Protein AF-A0AAD7N4N0-F1 (afdb_monomer)

Solvent-accessible surface area (backbone atoms only — not comparable to full-atom values): 13389 Å² total; per-residue (Å²): 96,33,82,63,50,21,36,34,26,32,25,71,43,93,59,18,43,55,33,49,39,53,40,36,76,42,102,43,50,40,35,34,39,22,77,56,77,85,66,83,60,49,79,78,38,45,73,42,68,40,59,60,75,39,31,68,62,46,22,51,52,40,50,74,66,59,35,29,32,42,38,39,38,59,77,52,88,88,55,55,56,45,56,67,51,45,28,51,54,53,14,38,51,77,46,64,35,71,32,39,29,64,67,55,67,27,52,58,28,67,87,38,82,59,69,72,45,10,26,43,26,53,30,54,53,48,48,56,73,73,67,47,40,26,36,44,44,18,15,85,70,59,40,68,58,51,42,44,51,56,57,48,40,38,61,88,82,41,56,76,38,77,36,17,32,58,61,67,89,77,54,73,70,55,49,30,58,74,67,72,51,90,82,79,91,68,94,62,47,88,98,32,66,70,59,28,52,49,51,59,37,53,75,73,45,68,65,37,36,14,41,28,70,86,78,69,40,82,35,90,69,43,53,26,62,40,49,71,80,46,79,89,63,82,58,62,40,67,46,70,72,67,72,105

Organism: NCBI:txid1033252

Radius of gyration: 18.63 Å; Cα contacts (8 Å, |Δi|>4): 448; chains: 1; bounding box: 45×39×47 Å

InterPro domains:
  IPR008030 NmrA-like domain [PF05368] (8-137)
  IPR036291 NAD(P)-binding domain superfamily [SSF51735] (9-184)
  IPR051609 NmrA-type/Isoflavone reductase-like domain-containing protein [PTHR47706] (1-128)

Sequence (244 aa):
MSAYKSFAVVGGGRVGLPVAAGLATKNVSVIILSRSSNQIPPSGVQLVQVDTSDTAAVTAVLKEHKVDVAISTVDVGGGEWDVVQKPVVDAAKAAALKLYIPGEFGIPTDEHTAGVLGGKNKFAQYVKSIGVPYLRIHASAVDVLLVHVLTALPPSELENRTLRIEGERATLNEIARKLKTTLNHVESVEGQEFLTYMLKIFEYGGRSTGWDEVNKKEGSEGAASGNALWPGHHWKTIEEALNL

Nearest PDB structures (foldseek):
  1qyd-assembly2_D  TM=7.228E-01  e=2.288E-10  Thuja plicata
  3e48-assembly1_A  TM=7.184E-01  e=2.191E-07  Staphylococcus aureus subsp. aureus Mu50
  3dhn-assembly1_A  TM=7.248E-01  e=3.448E-07  Bacteroides thetaiotaomicron
  8rgt-assembly1_P  TM=7.711E-01  e=5.788E-07  Mus musculus
  7r4f-assembly1_P  TM=7.431E-01  e=1.106E-06  Bos taurus

Foldseek 3Di:
DAPFAAEEEEDCPPQRQLQQQLLQVDNHAYEYEDCDPPDDHHPRYHYDHDDLLALVRLLVVCQVRVGQEYAYQDDCPPHQLLRSCVSVLSSCVSNVHNEYEGNAAFAQLPPPCDDNSNSVNNNVVVSVVSPHFYAYEHEPDRHPLVSCCNRPPYSVVGTPYYFAADQDDDAPVVVCVLVVHDDDDDCADPPCVVVNVVNVCRVLPVRANQADPVVSHRHPCHHRVNVVVPPPDNRDDPCNVVVD

Mean predicted aligned error: 4.61 Å

Secondary structure (DSSP, 8-state):
-----EEEEE--STTHHHHHHHHHTSSSEEEEEES-TT--PPTT-EEEE--TT-HHHHHHHHHHTT-SEEEE----TTS-HHHHTHHHHHHHHHTT-SEEE-S--SS--TT--SHHHHHHHHHHHHHHHTT--BEEEEESS-HHHHHHHHHHS-GGGTTTEEEEE-S----HHHHHHHTTPPP---S--TT-HHHHHHHHHHHTTTT-TTEETTTTEE-SS-TTGGGGGSTT--PPPHHHHHT-

pLDDT: mean 91.15, std 6.96, range [60.69, 98.88]

Structure (mmCIF, N/CA/C/O backbone):
data_AF-A0AAD7N4N0-F1
#
_entry.id   AF-A0AAD7N4N0-F1
#
loop_
_atom_site.group_PDB
_atom_site.id
_atom_site.type_symbol
_atom_site.label_atom_id
_atom_site.label_alt_id
_atom_site.label_comp_id
_atom_site.label_asym_id
_atom_site.label_entity_id
_atom_site.label_seq_id
_atom_site.pdbx_PDB_ins_code
_atom_site.Cartn_x
_atom_site.Cartn_y
_atom_site.Cartn_z
_atom_site.occupancy
_atom_site.B_iso_or_equiv
_atom_site.auth_seq_id
_atom_site.auth_comp_id
_atom_site.auth_asym_id
_atom_site.auth_atom_id
_atom_site.pdbx_PDB_model_num
ATOM 1 N N . MET A 1 1 ? -3.064 -14.085 15.394 1.00 66.88 1 MET A N 1
ATOM 2 C CA . MET A 1 1 ? -4.381 -13.869 14.753 1.00 66.88 1 MET A CA 1
ATOM 3 C C . MET A 1 1 ? -4.661 -12.380 14.720 1.00 66.88 1 MET A C 1
ATOM 5 O O . MET A 1 1 ? -4.355 -11.712 15.703 1.00 66.88 1 MET A O 1
ATOM 9 N N . SER A 1 2 ? -5.222 -11.872 13.621 1.00 82.31 2 SER A N 1
ATOM 10 C CA . SER A 1 2 ? -5.474 -10.435 13.473 1.00 82.31 2 SER A CA 1
ATOM 11 C C . SER A 1 2 ? -6.528 -9.906 14.444 1.00 82.31 2 SER A C 1
ATOM 13 O O . SER A 1 2 ? -7.569 -10.531 14.685 1.00 82.31 2 SER A O 1
ATOM 15 N N . ALA A 1 3 ? -6.246 -8.715 14.975 1.00 88.31 3 ALA A N 1
ATOM 16 C CA . ALA A 1 3 ? -7.150 -7.949 15.824 1.00 88.31 3 ALA A CA 1
ATOM 17 C C . ALA A 1 3 ? -8.038 -6.972 15.030 1.00 88.31 3 ALA A C 1
ATOM 19 O O . ALA A 1 3 ? -8.952 -6.388 15.613 1.00 88.31 3 ALA A O 1
ATOM 20 N N . TYR A 1 4 ? -7.792 -6.791 13.729 1.00 97.12 4 TYR A N 1
ATOM 21 C CA . TYR A 1 4 ? -8.541 -5.862 12.884 1.00 97.12 4 TYR A CA 1
ATOM 22 C C . TYR A 1 4 ? -9.844 -6.495 12.387 1.00 97.12 4 TYR A C 1
ATOM 24 O O . TYR A 1 4 ? -9.861 -7.654 11.959 1.00 97.12 4 TYR A O 1
ATOM 32 N N . LYS A 1 5 ? -10.946 -5.746 12.463 1.00 97.19 5 LYS A N 1
ATOM 33 C CA . LYS A 1 5 ? -12.301 -6.213 12.122 1.00 97.19 5 LYS A CA 1
ATOM 34 C C . LYS A 1 5 ? -13.021 -5.335 11.104 1.00 97.19 5 LYS A C 1
ATOM 36 O O . LYS A 1 5 ? -14.039 -5.771 10.571 1.00 97.19 5 LYS A O 1
ATOM 41 N N . SER A 1 6 ? -12.514 -4.141 10.823 1.00 98.44 6 SER A N 1
ATOM 42 C CA . SER A 1 6 ? -13.154 -3.163 9.940 1.00 98.44 6 SER A CA 1
ATOM 43 C C . SER A 1 6 ? -12.123 -2.398 9.112 1.00 98.44 6 SER A C 1
ATOM 45 O O . SER A 1 6 ? -11.131 -1.885 9.633 1.00 98.44 6 SER A O 1
ATOM 47 N N . PHE A 1 7 ? -12.369 -2.310 7.808 1.00 98.69 7 PHE A N 1
ATOM 48 C CA . PHE A 1 7 ? -11.440 -1.746 6.836 1.00 98.69 7 PHE A CA 1
ATOM 49 C C . PHE A 1 7 ? -12.118 -0.671 5.991 1.00 98.69 7 PHE A C 1
ATOM 51 O O . PHE A 1 7 ? -13.221 -0.877 5.486 1.00 98.69 7 PHE A O 1
ATOM 58 N N . ALA A 1 8 ? -11.423 0.445 5.782 1.00 98.62 8 ALA A N 1
ATOM 59 C CA . ALA A 1 8 ? -11.754 1.420 4.753 1.00 98.62 8 ALA A CA 1
ATOM 60 C C . ALA A 1 8 ? -10.702 1.377 3.645 1.00 98.62 8 ALA A C 1
ATOM 62 O O . ALA A 1 8 ? -9.529 1.658 3.883 1.00 98.62 8 ALA A O 1
ATOM 63 N N . VAL A 1 9 ? -11.118 1.054 2.424 1.00 97.94 9 VAL A N 1
ATOM 64 C CA . VAL A 1 9 ? -10.277 1.154 1.229 1.00 97.94 9 VAL A CA 1
ATOM 65 C C . VAL A 1 9 ? -10.557 2.495 0.561 1.00 97.94 9 VAL A C 1
ATOM 67 O O . VAL A 1 9 ? -11.662 2.748 0.088 1.00 97.94 9 VAL A O 1
ATOM 70 N N . VAL A 1 10 ? -9.574 3.388 0.548 1.00 96.62 10 VAL A N 1
ATOM 71 C CA . VAL A 1 10 ? -9.732 4.745 0.015 1.00 96.62 10 VAL A CA 1
ATOM 72 C C . VAL A 1 10 ? -9.336 4.747 -1.457 1.00 96.62 10 VAL A C 1
ATOM 74 O O . VAL A 1 10 ? -8.173 4.529 -1.800 1.00 96.62 10 VAL A O 1
ATOM 77 N N . GLY A 1 11 ? -10.326 4.964 -2.323 1.00 93.38 11 GLY A N 1
ATOM 78 C CA . GLY A 1 11 ? -10.245 4.788 -3.771 1.00 93.38 11 GLY A CA 1
ATOM 79 C C . GLY A 1 11 ? -10.551 3.352 -4.209 1.00 93.38 11 GLY A C 1
ATOM 80 O O . GLY A 1 11 ? -9.998 2.396 -3.687 1.00 93.38 11 GLY A O 1
ATOM 81 N N . GLY A 1 12 ? -11.414 3.176 -5.211 1.00 91.25 12 GLY A N 1
ATOM 82 C CA . GLY A 1 12 ? -11.682 1.870 -5.831 1.00 91.25 12 GLY A CA 1
ATOM 83 C C . GLY A 1 12 ? -10.970 1.705 -7.177 1.00 91.25 12 GLY A C 1
ATOM 84 O O . GLY A 1 12 ? -11.597 1.376 -8.177 1.00 91.25 12 GLY A O 1
ATOM 85 N N . GLY A 1 13 ? -9.683 2.035 -7.256 1.00 90.31 13 GLY A N 1
ATOM 86 C CA . GLY A 1 13 ? -8.915 1.901 -8.497 1.00 90.31 13 GLY A CA 1
ATOM 87 C C . GLY A 1 13 ? -8.512 0.454 -8.807 1.00 90.31 13 GLY A C 1
ATOM 88 O O . GLY A 1 13 ? -9.034 -0.505 -8.236 1.00 90.31 13 GLY A O 1
ATOM 89 N N . ARG A 1 14 ? -7.493 0.308 -9.666 1.00 88.75 14 ARG A N 1
ATOM 90 C CA . ARG A 1 14 ? -6.889 -0.990 -10.033 1.00 88.75 14 ARG A CA 1
ATOM 91 C C . ARG A 1 14 ? -6.357 -1.778 -8.831 1.00 88.75 14 ARG A C 1
ATOM 93 O O . ARG A 1 14 ? -6.268 -2.993 -8.910 1.00 88.75 14 ARG A O 1
ATOM 100 N N . VAL A 1 15 ? -6.003 -1.086 -7.747 1.00 90.44 15 VAL A N 1
ATOM 101 C CA . VAL A 1 15 ? -5.541 -1.694 -6.490 1.00 90.44 15 VAL A CA 1
ATOM 102 C C . VAL A 1 15 ? -6.687 -1.828 -5.487 1.00 90.44 15 VAL A C 1
ATOM 104 O O . VAL A 1 15 ? -6.886 -2.899 -4.921 1.00 90.44 15 VAL A O 1
ATOM 107 N N . GLY A 1 16 ? -7.468 -0.763 -5.286 1.00 93.88 16 GLY A N 1
ATOM 108 C CA . GLY A 1 16 ? -8.506 -0.726 -4.255 1.00 93.88 16 GLY A CA 1
ATOM 109 C C . GLY A 1 16 ? -9.608 -1.768 -4.425 1.00 93.88 16 GLY A C 1
ATOM 110 O O . GLY A 1 16 ? -9.970 -2.427 -3.453 1.00 93.88 16 GLY A O 1
ATOM 111 N N . LEU A 1 17 ? -10.117 -1.976 -5.646 1.00 94.38 17 LEU A N 1
ATOM 112 C CA . LEU A 1 17 ? -11.194 -2.949 -5.874 1.00 94.38 17 LEU A CA 1
ATOM 113 C C . LEU A 1 17 ? -10.767 -4.398 -5.560 1.00 94.38 17 LEU A C 1
ATOM 115 O O . LEU A 1 17 ? -11.474 -5.044 -4.784 1.00 94.38 17 LEU A O 1
ATOM 119 N N . PRO A 1 18 ? -9.629 -4.914 -6.075 1.00 94.31 18 PRO A N 1
ATOM 120 C CA . PRO A 1 18 ? -9.139 -6.240 -5.694 1.00 94.31 18 PRO A CA 1
ATOM 121 C C . PRO A 1 18 ? -8.883 -6.399 -4.192 1.00 94.31 18 PRO A C 1
ATOM 123 O O . PRO A 1 18 ? -9.260 -7.417 -3.613 1.00 94.31 18 PRO A O 1
ATOM 126 N N . VAL A 1 19 ? -8.304 -5.385 -3.537 1.00 95.31 19 VAL A N 1
ATOM 127 C CA . VAL A 1 19 ? -8.056 -5.414 -2.085 1.00 95.31 19 VAL A CA 1
ATOM 128 C C . VAL A 1 19 ? -9.370 -5.500 -1.308 1.00 95.31 19 VAL A C 1
ATOM 130 O O . VAL A 1 19 ? -9.511 -6.354 -0.432 1.00 95.31 19 VAL A O 1
ATOM 133 N N . ALA A 1 20 ? -10.356 -4.667 -1.650 1.00 97.06 20 ALA A N 1
ATOM 134 C CA . ALA A 1 20 ? -11.669 -4.690 -1.014 1.00 97.06 20 ALA A CA 1
ATOM 135 C C . ALA A 1 20 ? -12.383 -6.035 -1.223 1.00 97.06 20 ALA A C 1
ATOM 137 O O . ALA A 1 20 ? -12.932 -6.591 -0.274 1.00 97.06 20 ALA A O 1
ATOM 138 N N . ALA A 1 21 ? -12.321 -6.590 -2.438 1.00 96.62 21 ALA A N 1
ATOM 139 C CA . ALA A 1 21 ? -12.890 -7.898 -2.750 1.00 96.62 21 ALA A CA 1
ATOM 140 C C . ALA A 1 21 ? -12.232 -9.014 -1.924 1.00 96.62 21 ALA A C 1
ATOM 142 O O . ALA A 1 21 ? -12.926 -9.839 -1.334 1.00 96.62 21 ALA A O 1
ATOM 143 N N . GLY A 1 22 ? -10.900 -9.021 -1.831 1.00 95.50 22 GLY A N 1
ATOM 144 C CA . GLY A 1 22 ? -10.166 -10.003 -1.040 1.00 95.50 22 GLY A CA 1
ATOM 145 C C . GLY A 1 22 ? -10.482 -9.914 0.455 1.00 95.50 22 GLY A C 1
ATOM 146 O O . GLY A 1 22 ? -10.704 -10.946 1.092 1.00 95.50 22 GLY A O 1
ATOM 147 N N . LEU A 1 23 ? -10.584 -8.701 1.009 1.00 96.75 23 LEU A N 1
ATOM 148 C CA . LEU A 1 23 ? -10.998 -8.488 2.400 1.00 96.75 23 LEU A CA 1
ATOM 149 C C . LEU A 1 23 ? -12.435 -8.965 2.650 1.00 96.75 23 LEU A C 1
ATOM 151 O O . LEU A 1 23 ? -12.682 -9.590 3.676 1.00 96.75 23 LEU A O 1
ATOM 155 N N . ALA A 1 24 ? -13.355 -8.757 1.704 1.00 96.25 24 ALA A N 1
ATOM 156 C CA . ALA A 1 24 ? -14.750 -9.196 1.820 1.00 96.25 24 ALA A CA 1
ATOM 157 C C . ALA A 1 24 ? -14.918 -10.726 1.859 1.00 96.25 24 ALA A C 1
ATOM 159 O O . ALA A 1 24 ? -15.936 -11.227 2.329 1.00 96.25 24 ALA A O 1
ATOM 160 N N . THR A 1 25 ? -13.912 -11.493 1.418 1.00 95.62 25 THR A N 1
ATOM 161 C CA . THR A 1 25 ? -13.892 -12.958 1.609 1.00 95.62 25 THR A CA 1
ATOM 162 C C . THR A 1 25 ? -13.605 -13.375 3.054 1.00 95.62 25 THR A C 1
ATOM 164 O O . THR A 1 25 ? -13.657 -14.561 3.386 1.00 95.62 25 THR A O 1
ATOM 167 N N . LYS A 1 26 ? -13.239 -12.423 3.916 1.00 94.50 26 LYS A N 1
ATOM 168 C CA . LYS A 1 26 ? -12.935 -12.641 5.330 1.00 94.50 26 LYS A CA 1
ATOM 169 C C . LYS A 1 26 ? -14.110 -12.175 6.182 1.00 94.50 26 LYS A C 1
ATOM 171 O O . LYS A 1 26 ? -14.917 -11.355 5.765 1.00 94.50 26 LYS A O 1
ATOM 176 N N . ASN A 1 27 ? -14.192 -12.684 7.409 1.00 93.94 27 ASN A N 1
ATOM 177 C CA . ASN A 1 27 ? -15.231 -12.296 8.365 1.00 93.94 27 ASN A CA 1
ATOM 178 C C . ASN A 1 27 ? -14.923 -10.921 9.001 1.00 93.94 27 ASN A C 1
ATOM 180 O O . ASN A 1 27 ? -14.609 -10.837 10.191 1.00 93.94 27 ASN A O 1
ATOM 184 N N . VAL A 1 28 ? -14.915 -9.868 8.177 1.00 96.88 28 VAL A N 1
ATOM 185 C CA . VAL A 1 28 ? -14.580 -8.477 8.525 1.00 96.88 28 VAL A CA 1
ATOM 186 C C . VAL A 1 28 ? -15.501 -7.509 7.775 1.00 96.88 28 VAL A C 1
ATOM 188 O O . VAL A 1 28 ? -16.040 -7.846 6.725 1.00 96.88 28 VAL A O 1
ATOM 191 N N . SER A 1 29 ? -15.678 -6.299 8.302 1.00 98.06 29 SER A N 1
ATOM 192 C CA . SER A 1 29 ? -16.422 -5.228 7.629 1.00 98.06 29 SER A CA 1
ATOM 193 C C . SER A 1 29 ? -15.516 -4.472 6.656 1.00 98.06 29 SER A C 1
ATOM 195 O O . SER A 1 29 ? -14.372 -4.164 6.998 1.00 98.06 29 SER A O 1
ATOM 197 N N . VAL A 1 30 ? -16.011 -4.155 5.458 1.00 98.56 30 VAL A N 1
ATOM 198 C CA . VAL A 1 30 ? -15.241 -3.447 4.426 1.00 98.56 30 VAL A CA 1
ATOM 199 C C . VAL A 1 30 ? -16.094 -2.359 3.783 1.00 98.56 30 VAL A C 1
ATOM 201 O O . VAL A 1 30 ? -17.181 -2.629 3.269 1.00 98.56 30 VAL A O 1
ATOM 204 N N . ILE A 1 31 ? -15.565 -1.136 3.762 1.00 98.62 31 ILE A N 1
ATOM 205 C CA . ILE A 1 31 ? -16.111 -0.020 2.986 1.00 98.62 31 ILE A CA 1
ATOM 206 C C . ILE A 1 31 ? -15.084 0.470 1.960 1.00 98.62 31 ILE A C 1
ATOM 208 O O . ILE A 1 31 ? -13.877 0.426 2.205 1.00 98.62 31 ILE A O 1
ATOM 212 N N . ILE A 1 32 ? -15.560 0.972 0.822 1.00 98.38 32 ILE A N 1
ATOM 213 C CA . ILE A 1 32 ? -14.766 1.758 -0.125 1.00 98.38 32 ILE A CA 1
ATOM 214 C C . ILE A 1 32 ? -15.164 3.222 0.024 1.00 98.38 32 ILE A C 1
ATOM 216 O O . ILE A 1 32 ? -16.336 3.557 -0.133 1.00 98.38 32 ILE A O 1
ATOM 220 N N . LEU A 1 33 ? -14.188 4.094 0.271 1.00 97.62 33 LEU A N 1
ATOM 221 C CA . LEU A 1 33 ? -14.373 5.543 0.209 1.00 97.62 33 LEU A CA 1
ATOM 222 C C . LEU A 1 33 ? -14.060 6.018 -1.208 1.00 97.62 33 LEU A C 1
ATOM 224 O O . LEU A 1 33 ? -12.947 5.810 -1.697 1.00 97.62 33 LEU A O 1
ATOM 228 N N . SER A 1 34 ? -15.019 6.651 -1.880 1.00 94.62 34 SER A N 1
ATOM 229 C CA . SER A 1 34 ? -14.848 7.112 -3.261 1.00 94.62 34 SER A CA 1
ATOM 230 C C . SER A 1 34 ? -15.473 8.478 -3.485 1.00 94.62 34 SER A C 1
ATOM 232 O O . SER A 1 34 ? -16.523 8.790 -2.940 1.00 94.62 34 SER A O 1
ATOM 234 N N . ARG A 1 35 ? -14.873 9.275 -4.370 1.00 91.88 35 ARG A N 1
ATOM 235 C CA . ARG A 1 35 ? -15.479 10.534 -4.835 1.00 91.88 35 ARG A CA 1
ATOM 236 C C . ARG A 1 35 ? -16.660 10.287 -5.782 1.00 91.88 35 ARG A C 1
ATOM 238 O O . ARG A 1 35 ? -17.531 11.140 -5.919 1.00 91.88 35 ARG A O 1
ATOM 245 N N . SER A 1 36 ? -16.684 9.125 -6.438 1.00 89.44 36 SER A N 1
ATOM 246 C CA . SER A 1 36 ? -17.724 8.734 -7.391 1.00 89.44 36 SER A CA 1
ATOM 247 C C . SER A 1 36 ? -18.775 7.857 -6.719 1.00 89.44 36 SER A C 1
ATOM 249 O O . SER A 1 36 ? -18.435 6.838 -6.123 1.00 89.44 36 SER A O 1
ATOM 251 N N . SER A 1 37 ? -20.049 8.207 -6.888 1.00 91.31 37 SER A N 1
ATOM 252 C CA . SER A 1 37 ? -21.191 7.364 -6.510 1.00 91.31 37 SER A CA 1
ATOM 253 C C . SER A 1 37 ? -21.507 6.259 -7.519 1.00 91.31 37 SER A C 1
ATOM 255 O O . SER A 1 37 ? -22.233 5.329 -7.192 1.00 91.31 37 SER A O 1
ATOM 257 N N . ASN A 1 38 ? -20.957 6.336 -8.734 1.00 91.56 38 ASN A N 1
ATOM 258 C CA . ASN A 1 38 ? -21.257 5.396 -9.823 1.00 91.56 38 ASN A CA 1
ATOM 259 C C . ASN A 1 38 ? -20.341 4.165 -9.831 1.00 91.56 38 ASN A C 1
ATOM 261 O O . ASN A 1 38 ? -20.430 3.319 -10.719 1.00 91.56 38 ASN A O 1
ATOM 265 N N . GLN A 1 39 ? -19.406 4.085 -8.886 1.00 91.62 39 GLN A N 1
ATOM 266 C CA . GLN A 1 39 ? -18.531 2.933 -8.753 1.00 91.62 39 GLN A CA 1
ATOM 267 C C . GLN A 1 39 ? -19.332 1.711 -8.288 1.00 91.62 39 GLN A C 1
ATOM 269 O O . GLN A 1 39 ? -20.156 1.802 -7.389 1.00 91.62 39 GLN A O 1
ATOM 274 N N . ILE A 1 40 ? -19.080 0.547 -8.881 1.00 94.81 40 ILE A N 1
ATOM 275 C CA . ILE A 1 40 ? -19.711 -0.703 -8.450 1.00 94.81 40 ILE A CA 1
ATOM 276 C C . ILE A 1 40 ? -18.767 -1.371 -7.439 1.00 94.81 40 ILE A C 1
ATOM 278 O O . ILE A 1 40 ? -17.653 -1.742 -7.825 1.00 94.81 40 ILE A O 1
ATOM 282 N N . PRO A 1 41 ? -19.150 -1.495 -6.154 1.00 96.38 41 PRO A N 1
ATOM 283 C CA . PRO A 1 41 ? -18.327 -2.182 -5.170 1.00 96.38 41 PRO A CA 1
ATOM 284 C C . PRO A 1 41 ? -18.399 -3.711 -5.352 1.00 96.38 41 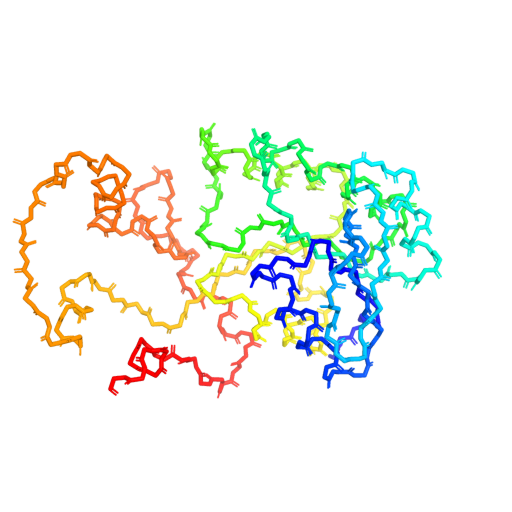PRO A C 1
ATOM 286 O O . PRO A 1 41 ? -19.388 -4.229 -5.881 1.00 96.38 41 PRO A O 1
ATOM 289 N N . PRO A 1 42 ? -17.383 -4.463 -4.891 1.00 96.38 42 PRO A N 1
ATOM 290 C CA . PRO A 1 42 ? -17.459 -5.918 -4.802 1.00 96.38 42 PRO A CA 1
ATOM 291 C C . PRO A 1 42 ? -18.602 -6.383 -3.887 1.00 96.38 42 PRO A C 1
ATOM 293 O O . PRO A 1 42 ? -19.042 -5.658 -2.995 1.00 96.38 42 PRO A O 1
ATOM 296 N N . SER A 1 43 ? -19.049 -7.629 -4.062 1.00 96.31 43 SER A N 1
ATOM 297 C CA . SER A 1 43 ? -20.046 -8.233 -3.168 1.00 96.31 43 SER A CA 1
ATOM 298 C C . SER A 1 43 ? -19.570 -8.208 -1.711 1.00 96.31 43 SER A C 1
ATOM 300 O O . SER A 1 43 ? -18.426 -8.555 -1.427 1.00 96.31 43 SER A O 1
ATOM 302 N N . GLY A 1 44 ? -20.456 -7.823 -0.789 1.00 95.31 44 GLY A N 1
ATOM 303 C CA . GLY A 1 44 ? -20.138 -7.711 0.640 1.00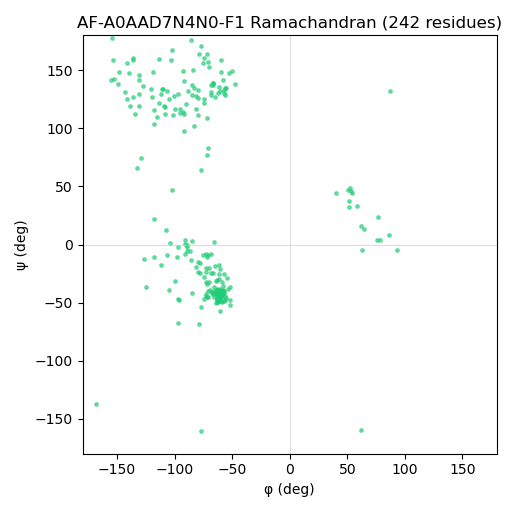 95.31 44 GLY A CA 1
ATOM 304 C C . GLY A 1 44 ? -19.363 -6.447 1.032 1.00 95.31 44 GLY A C 1
ATOM 305 O O . GLY A 1 44 ? -19.021 -6.299 2.201 1.00 95.31 44 GLY A O 1
ATOM 306 N N . VAL A 1 45 ? -19.110 -5.530 0.092 1.00 98.12 45 VAL A N 1
ATOM 307 C CA . VAL A 1 45 ? -18.443 -4.245 0.340 1.00 98.12 45 VAL A CA 1
ATOM 308 C C . VAL A 1 45 ? -19.435 -3.101 0.162 1.00 98.12 45 VAL A C 1
ATOM 310 O O . VAL A 1 45 ? -20.152 -3.036 -0.836 1.00 98.12 45 VAL A O 1
ATOM 313 N N . GLN A 1 46 ? -19.447 -2.158 1.101 1.00 97.31 46 GLN A N 1
ATOM 314 C CA . GLN A 1 46 ? -20.240 -0.937 0.972 1.00 97.31 46 GLN A CA 1
ATOM 315 C C . GLN A 1 46 ? -19.440 0.157 0.253 1.00 97.31 46 GLN A C 1
ATOM 317 O O . GLN A 1 46 ? -18.307 0.447 0.629 1.00 97.31 46 GLN A O 1
ATOM 322 N N . LEU A 1 47 ? -20.037 0.813 -0.744 1.00 97.94 47 LEU A N 1
ATOM 323 C CA . LEU A 1 47 ? -19.506 2.067 -1.279 1.00 97.94 47 LEU A CA 1
ATOM 324 C C . LEU A 1 47 ? -20.014 3.240 -0.435 1.00 97.94 47 LEU A C 1
ATOM 326 O O . LEU A 1 47 ? -21.219 3.382 -0.236 1.00 97.94 47 LEU A O 1
ATOM 330 N N . VAL A 1 48 ? -19.104 4.100 0.014 1.00 98.06 48 VAL A N 1
ATOM 331 C CA . VAL A 1 48 ? -19.426 5.366 0.674 1.00 98.06 48 VAL A CA 1
ATOM 332 C C . VAL A 1 48 ? -18.871 6.502 -0.176 1.00 98.06 48 VAL A C 1
ATOM 334 O O . VAL A 1 48 ? -17.657 6.616 -0.373 1.00 98.06 48 VAL A O 1
ATOM 337 N N . GLN A 1 49 ? -19.771 7.334 -0.703 1.00 97.12 49 GLN A N 1
ATOM 338 C CA . GLN A 1 49 ? -19.366 8.527 -1.432 1.00 97.12 49 GLN A CA 1
ATOM 339 C C . GLN A 1 49 ? -18.865 9.582 -0.440 1.00 97.12 49 GLN A C 1
ATOM 341 O O . GLN A 1 49 ? -19.601 9.996 0.450 1.00 97.12 49 GLN A O 1
ATOM 346 N N . VAL A 1 50 ? -17.622 10.027 -0.603 1.00 96.19 50 VAL A N 1
ATOM 347 C CA . VAL A 1 50 ? -17.017 11.084 0.212 1.00 96.19 50 VAL A CA 1
ATOM 348 C C . VAL A 1 50 ? -15.937 11.802 -0.592 1.00 96.19 50 VAL A C 1
ATOM 350 O O . VAL A 1 50 ? -15.195 11.178 -1.359 1.00 96.19 50 VAL A O 1
ATOM 353 N N . ASP A 1 51 ? -15.834 13.119 -0.424 1.00 94.12 51 ASP A N 1
ATOM 354 C CA . ASP A 1 51 ? -14.667 13.847 -0.908 1.00 94.12 51 ASP A CA 1
ATOM 355 C C . ASP A 1 51 ? -13.465 13.509 -0.023 1.00 94.12 51 ASP A C 1
ATOM 357 O O . ASP A 1 51 ? -13.381 13.913 1.132 1.00 94.12 51 ASP A O 1
ATOM 361 N N . THR A 1 52 ? -12.518 12.748 -0.567 1.00 92.44 52 THR A N 1
ATOM 362 C CA . THR A 1 52 ? -11.326 12.312 0.167 1.00 92.44 52 THR A CA 1
ATOM 363 C C . THR A 1 52 ? -10.363 13.455 0.488 1.00 92.44 52 THR A C 1
ATOM 365 O O . THR A 1 52 ? -9.398 13.223 1.210 1.00 92.44 52 THR A O 1
ATOM 368 N N . SER A 1 53 ? -10.588 14.660 -0.052 1.00 92.12 53 SER A N 1
ATOM 369 C CA . SER A 1 53 ? -9.847 15.869 0.322 1.00 92.12 53 SER A CA 1
ATOM 370 C C . SER A 1 53 ? -10.423 16.585 1.553 1.00 92.12 53 SER A C 1
ATOM 372 O O . SER A 1 53 ? -9.729 17.403 2.156 1.00 92.12 53 SER A O 1
ATOM 374 N N . ASP A 1 54 ? -11.642 16.236 1.979 1.00 96.56 54 ASP A N 1
ATOM 375 C CA . ASP A 1 54 ? -12.278 16.767 3.184 1.00 96.56 54 ASP A CA 1
ATOM 376 C C . ASP A 1 54 ? -11.966 15.874 4.395 1.00 96.56 54 ASP A C 1
ATOM 378 O O . ASP A 1 54 ? -12.616 14.856 4.654 1.00 96.56 54 ASP A O 1
ATOM 382 N N . THR A 1 55 ? -10.963 16.278 5.178 1.00 98.06 55 THR A N 1
ATOM 383 C CA . THR A 1 55 ? -10.546 15.577 6.402 1.00 98.06 55 THR A CA 1
ATOM 384 C C . THR A 1 55 ? -11.704 15.357 7.380 1.00 98.06 55 THR A C 1
ATOM 386 O O . THR A 1 55 ? -11.772 14.305 8.021 1.00 98.06 55 THR A O 1
ATOM 389 N N . ALA A 1 56 ? -12.618 16.320 7.528 1.00 98.62 56 ALA A N 1
ATOM 390 C CA . ALA A 1 56 ? -13.706 16.227 8.498 1.00 98.62 56 ALA A CA 1
ATOM 391 C C . ALA A 1 56 ? -14.760 15.210 8.044 1.00 98.62 56 ALA A C 1
ATOM 393 O O . ALA A 1 56 ? -15.161 14.354 8.838 1.00 98.62 56 ALA A O 1
ATOM 394 N N . ALA A 1 57 ? -15.141 15.248 6.765 1.00 98.50 57 ALA A N 1
ATOM 395 C CA . ALA A 1 57 ? -16.064 14.278 6.184 1.00 98.50 57 ALA A CA 1
ATOM 396 C C . ALA A 1 57 ? -15.494 12.853 6.240 1.00 98.50 57 ALA A C 1
ATOM 398 O O . ALA A 1 57 ? -16.175 11.931 6.694 1.00 98.50 57 ALA A O 1
ATOM 399 N N . VAL A 1 58 ? -14.218 12.667 5.877 1.00 98.50 58 VAL A N 1
ATOM 400 C CA . VAL A 1 58 ? -13.552 11.359 5.985 1.00 98.50 58 VAL A CA 1
ATOM 401 C C . VAL A 1 58 ? -13.510 10.895 7.445 1.00 98.50 58 VAL A C 1
ATOM 403 O O . VAL A 1 58 ? -13.842 9.745 7.726 1.00 98.50 58 VAL A O 1
ATOM 406 N N . THR A 1 59 ? -13.189 11.778 8.398 1.00 98.88 59 THR A N 1
ATOM 407 C CA . THR A 1 59 ? -13.178 11.438 9.835 1.00 98.88 59 THR A CA 1
ATOM 408 C C . THR A 1 59 ? -14.547 10.955 10.315 1.00 98.88 59 THR A C 1
ATOM 410 O O . THR A 1 59 ? -14.619 9.988 11.076 1.00 98.88 59 THR A O 1
ATOM 413 N N . ALA A 1 60 ? -15.629 11.616 9.890 1.00 98.81 60 ALA A N 1
ATOM 414 C CA . ALA A 1 60 ? -16.990 11.245 10.265 1.00 98.81 60 ALA A CA 1
ATOM 415 C C . ALA A 1 60 ? -17.332 9.829 9.786 1.00 98.81 60 ALA A C 1
ATOM 417 O O . ALA A 1 60 ? -17.741 9.000 10.598 1.00 98.81 60 ALA A O 1
ATOM 418 N N . VAL A 1 61 ? -17.048 9.521 8.515 1.00 98.69 61 VAL A N 1
ATOM 419 C CA . VAL A 1 61 ? -17.275 8.188 7.937 1.00 98.69 61 VAL A CA 1
ATOM 420 C C . VAL A 1 61 ? -16.441 7.120 8.652 1.00 98.69 61 VAL A C 1
ATOM 422 O O . VAL A 1 61 ? -16.963 6.073 9.031 1.00 98.69 61 VAL A O 1
ATOM 425 N N . LEU A 1 62 ? -15.150 7.378 8.896 1.00 98.81 62 LEU A N 1
ATOM 426 C CA . LEU A 1 62 ? -14.279 6.425 9.595 1.00 98.81 62 LEU A CA 1
ATOM 427 C C . LEU A 1 62 ? -14.809 6.086 11.001 1.00 98.81 62 LEU A C 1
ATOM 429 O O . LEU A 1 62 ? -14.776 4.921 11.406 1.00 98.81 62 LEU A O 1
ATOM 433 N N . LYS A 1 63 ? -15.331 7.081 11.732 1.00 98.69 63 LYS A N 1
ATOM 434 C CA . LYS A 1 63 ? -15.931 6.891 13.064 1.00 98.69 63 LYS A CA 1
ATOM 435 C C . LYS A 1 63 ? -17.276 6.175 13.003 1.00 98.69 63 LYS A C 1
ATOM 437 O O . LYS A 1 63 ? -17.493 5.251 13.786 1.00 98.69 63 LYS A O 1
ATOM 442 N N . GLU A 1 64 ? -18.156 6.573 12.086 1.00 98.50 64 GLU A N 1
ATOM 443 C CA . GLU A 1 64 ? -19.477 5.964 11.884 1.00 98.50 64 GLU A CA 1
ATOM 444 C C . GLU A 1 64 ? -19.357 4.457 11.627 1.00 98.50 64 GLU A C 1
ATOM 446 O O . GLU A 1 64 ? -20.014 3.648 12.284 1.00 98.50 64 GLU A O 1
ATOM 451 N N . HIS A 1 65 ? -18.429 4.074 10.749 1.00 98.44 65 HIS A N 1
ATOM 452 C CA . HIS A 1 65 ? -18.169 2.681 10.396 1.00 98.44 65 HIS A CA 1
ATOM 453 C C . HIS A 1 65 ? -17.214 1.956 11.356 1.00 98.44 65 HIS A C 1
ATOM 455 O O . HIS A 1 65 ? -16.906 0.782 11.134 1.00 98.44 65 HIS A O 1
ATOM 461 N N . LYS A 1 66 ? -16.760 2.622 12.430 1.00 98.31 66 LYS A N 1
ATOM 462 C CA . LYS A 1 66 ? -15.844 2.073 13.446 1.00 98.31 66 LYS A CA 1
ATOM 463 C C . LYS A 1 66 ? -14.611 1.424 12.813 1.00 98.31 66 LYS A C 1
ATOM 465 O O . LYS A 1 66 ? -14.285 0.280 13.126 1.00 98.31 66 LYS A O 1
ATOM 470 N N . VAL A 1 67 ? -13.987 2.113 11.861 1.00 98.81 67 VAL A N 1
ATOM 471 C CA . VAL A 1 67 ? -12.887 1.577 11.049 1.00 98.81 67 VAL A CA 1
ATOM 472 C C . VAL A 1 67 ? -11.635 1.363 11.902 1.00 98.81 67 VAL A C 1
ATOM 474 O O . VAL A 1 67 ? -11.177 2.280 12.576 1.00 98.81 67 VAL A O 1
ATOM 477 N N . ASP A 1 68 ? -11.056 0.163 11.831 1.00 98.50 68 ASP A N 1
ATOM 478 C CA . ASP A 1 68 ? -9.781 -0.170 12.465 1.00 98.50 68 ASP A CA 1
ATOM 479 C C . ASP A 1 68 ? -8.598 0.224 11.574 1.00 98.50 68 ASP A C 1
ATOM 481 O O . ASP A 1 68 ? -7.593 0.737 12.069 1.00 98.50 68 ASP A O 1
ATOM 485 N N . VAL A 1 69 ? -8.712 -0.039 10.267 1.00 98.69 69 VAL A N 1
ATOM 486 C CA . VAL A 1 69 ? -7.621 0.114 9.297 1.00 98.69 69 VAL A CA 1
ATOM 487 C C . VAL A 1 69 ? -8.082 0.893 8.071 1.00 98.69 69 VAL A C 1
ATOM 489 O O . VAL A 1 69 ? -9.069 0.527 7.434 1.00 98.69 69 VAL A O 1
ATOM 492 N N . ALA A 1 70 ? -7.329 1.924 7.687 1.00 98.38 70 ALA A N 1
ATOM 493 C CA . ALA A 1 70 ? -7.513 2.619 6.414 1.00 98.38 70 ALA A CA 1
ATOM 494 C C . ALA A 1 70 ? -6.384 2.268 5.437 1.00 98.38 70 ALA A C 1
ATOM 496 O O . ALA A 1 70 ? -5.205 2.317 5.788 1.00 98.38 70 ALA A O 1
ATOM 497 N N . ILE A 1 71 ? -6.761 1.933 4.203 1.00 97.38 71 ILE A N 1
ATOM 498 C CA . ILE A 1 71 ? -5.865 1.538 3.117 1.00 97.38 71 ILE A CA 1
ATOM 499 C C . ILE A 1 71 ? -6.000 2.558 1.994 1.00 97.38 71 ILE A C 1
ATOM 501 O O . ILE A 1 71 ? -6.984 2.556 1.255 1.00 97.38 71 ILE A O 1
ATOM 505 N N . SER A 1 72 ? -5.021 3.447 1.866 1.00 95.12 72 SER A N 1
ATOM 506 C CA . SER A 1 72 ? -5.012 4.465 0.823 1.00 95.12 72 SER A CA 1
ATOM 507 C C . SER A 1 72 ? -4.552 3.868 -0.499 1.00 95.12 72 SER A C 1
ATOM 509 O O . SER A 1 72 ? -3.389 3.515 -0.646 1.00 95.12 72 SER A O 1
ATOM 511 N N . THR A 1 73 ? -5.452 3.771 -1.477 1.00 92.81 73 THR A N 1
ATOM 512 C CA . THR A 1 73 ? -5.154 3.331 -2.854 1.00 92.81 73 THR A CA 1
ATOM 513 C C . THR A 1 73 ? -5.441 4.435 -3.874 1.00 92.81 73 THR A C 1
ATOM 515 O O . THR A 1 73 ? -5.679 4.172 -5.056 1.00 92.81 73 THR A O 1
ATOM 518 N N . VAL A 1 74 ? -5.456 5.686 -3.404 1.00 86.12 74 VAL A N 1
ATOM 519 C CA . VAL A 1 74 ? -5.755 6.851 -4.232 1.00 86.12 74 VAL A CA 1
ATOM 520 C C . VAL A 1 74 ? -4.665 7.063 -5.276 1.00 86.12 74 VAL A C 1
ATOM 522 O O . VAL A 1 74 ? -3.472 6.935 -5.004 1.00 86.12 74 VAL A O 1
ATOM 525 N N . ASP A 1 75 ? -5.104 7.400 -6.481 1.00 76.00 75 ASP A N 1
ATOM 526 C CA . ASP A 1 75 ? -4.232 7.932 -7.517 1.00 76.00 75 ASP A CA 1
ATOM 527 C C . ASP A 1 75 ? -4.067 9.447 -7.323 1.00 76.00 75 ASP A C 1
ATOM 529 O O . ASP A 1 75 ? -4.982 10.117 -6.836 1.00 76.00 75 ASP A O 1
ATOM 533 N N . VAL A 1 76 ? -2.918 9.999 -7.717 1.00 70.69 76 VAL A N 1
ATOM 534 C CA . VAL A 1 76 ? -2.657 11.442 -7.596 1.00 70.69 76 VAL A CA 1
ATOM 535 C C . VAL A 1 76 ? -3.508 12.295 -8.510 1.00 70.69 76 VAL A C 1
ATOM 537 O O . VAL A 1 76 ? -3.690 13.472 -8.208 1.00 70.69 76 VAL A O 1
ATOM 540 N N . GLY A 1 77 ? -4.004 11.753 -9.628 1.00 60.69 77 GLY A N 1
ATOM 541 C CA . GLY A 1 77 ? -4.845 12.504 -10.562 1.00 60.69 77 GLY A CA 1
ATOM 542 C C . GLY A 1 77 ? -4.237 13.843 -11.006 1.00 60.69 77 GLY A C 1
ATOM 543 O O . GLY A 1 77 ? -4.976 14.802 -11.201 1.00 60.69 77 GLY A O 1
ATOM 544 N N . GLY A 1 78 ? -2.903 13.924 -11.101 1.00 61.38 78 GLY A N 1
ATOM 545 C CA . GLY A 1 78 ? -2.155 15.140 -11.450 1.00 61.38 78 GLY A CA 1
ATOM 546 C C . GLY A 1 78 ? -1.674 16.006 -10.273 1.00 61.38 78 GLY A C 1
ATOM 547 O O . GLY A 1 78 ? -0.961 16.974 -10.514 1.00 61.38 78 GLY A O 1
ATOM 548 N N . GLY A 1 79 ? -2.023 15.678 -9.024 1.00 69.81 79 GLY A N 1
ATOM 549 C CA . GLY A 1 79 ? -1.516 16.352 -7.820 1.00 69.81 79 GLY A CA 1
ATOM 550 C C . GLY A 1 79 ? -0.175 15.809 -7.303 1.00 69.81 79 GLY A C 1
ATOM 551 O O . GLY A 1 79 ? 0.363 14.821 -7.803 1.00 69.81 79 GLY A O 1
ATOM 552 N N . GLU A 1 80 ? 0.363 16.439 -6.255 1.00 82.81 80 GLU A N 1
ATOM 553 C CA . GLU A 1 80 ? 1.580 15.973 -5.579 1.00 82.81 80 GLU A CA 1
ATOM 554 C C . GLU A 1 80 ? 1.273 14.813 -4.609 1.00 82.81 80 GLU A C 1
ATOM 556 O O . GLU A 1 80 ? 0.328 14.868 -3.813 1.00 82.81 80 GLU A O 1
ATOM 561 N N . TRP A 1 81 ? 2.078 13.743 -4.667 1.00 80.50 81 TRP A N 1
ATOM 562 C CA . TRP A 1 81 ? 1.873 12.509 -3.887 1.00 80.50 81 TRP A CA 1
ATOM 563 C C . TRP A 1 81 ? 1.917 12.719 -2.371 1.00 80.50 81 TRP A C 1
ATOM 565 O O . TRP A 1 81 ? 1.251 11.983 -1.638 1.00 80.50 81 TRP A O 1
ATOM 575 N N . ASP A 1 82 ? 2.678 13.707 -1.898 1.00 81.81 82 ASP A N 1
ATOM 576 C CA . ASP A 1 82 ? 2.735 14.076 -0.486 1.00 81.81 82 ASP A CA 1
ATOM 577 C C . ASP A 1 82 ? 1.545 14.907 -0.025 1.00 81.81 82 ASP A C 1
ATOM 579 O O . ASP A 1 82 ? 1.321 14.993 1.179 1.00 81.81 82 ASP A O 1
ATOM 583 N N . VAL A 1 83 ? 0.767 15.478 -0.944 1.00 86.81 83 VAL A N 1
ATOM 584 C CA . VAL A 1 83 ? -0.385 16.326 -0.624 1.00 86.81 83 VAL A CA 1
ATOM 585 C C . VAL A 1 83 ? -1.686 15.533 -0.667 1.00 86.81 83 VAL A C 1
ATOM 587 O O . VAL A 1 83 ? -2.467 15.594 0.280 1.00 86.81 83 VAL A O 1
ATOM 590 N N . VAL A 1 84 ? -1.904 14.737 -1.720 1.00 87.44 84 VAL A N 1
ATOM 591 C CA . VAL A 1 84 ? -3.213 14.109 -1.996 1.00 87.44 84 VAL A CA 1
ATOM 592 C C . VAL A 1 84 ? -3.691 13.146 -0.898 1.00 87.44 84 VAL A C 1
ATOM 594 O O . VAL A 1 84 ? -4.887 12.928 -0.737 1.00 87.44 84 VAL A O 1
ATOM 597 N N . GLN A 1 85 ? -2.767 12.574 -0.123 1.00 92.75 85 GLN A N 1
ATOM 598 C CA . GLN A 1 85 ? -3.074 11.590 0.920 1.00 92.75 85 GLN A CA 1
ATOM 599 C C . GLN A 1 85 ? -3.151 12.188 2.333 1.00 92.75 85 GLN A C 1
ATOM 601 O O . GLN A 1 85 ? -3.597 11.502 3.255 1.00 92.75 85 GLN A O 1
ATOM 606 N N . LYS A 1 86 ? -2.722 13.447 2.527 1.00 95.38 86 LYS A N 1
ATOM 607 C CA . LYS A 1 86 ? -2.699 14.100 3.850 1.00 95.38 86 LYS A CA 1
ATOM 608 C C . LYS A 1 86 ? -4.070 14.126 4.527 1.00 95.38 86 LYS A C 1
ATOM 610 O O . LYS A 1 86 ? -4.143 13.656 5.660 1.00 95.38 86 LYS A O 1
ATOM 615 N N . PRO A 1 87 ? -5.160 14.545 3.851 1.00 95.81 87 PRO A N 1
ATOM 616 C CA . PRO A 1 87 ? -6.476 14.580 4.487 1.00 95.81 87 PRO A CA 1
ATOM 617 C C . PRO A 1 87 ? -6.920 13.216 5.028 1.00 95.81 87 PRO A C 1
ATOM 619 O O . PRO A 1 87 ? -7.521 13.124 6.096 1.00 95.81 87 PRO A O 1
ATOM 622 N N . VAL A 1 88 ? -6.563 12.135 4.328 1.00 96.44 88 VAL A N 1
ATOM 623 C CA . VAL A 1 88 ? -6.937 10.769 4.705 1.00 96.44 88 VAL A CA 1
ATOM 624 C C . VAL A 1 88 ? -6.179 10.300 5.948 1.00 96.44 88 VAL A C 1
ATOM 626 O O . VAL A 1 88 ? -6.795 9.735 6.851 1.00 96.44 88 VAL A O 1
ATOM 629 N N . VAL A 1 89 ? -4.863 10.531 6.033 1.00 97.69 89 VAL A N 1
ATOM 630 C CA . VAL A 1 89 ? -4.101 10.132 7.230 1.00 97.69 89 VAL A CA 1
ATOM 631 C C . VAL A 1 89 ? -4.423 11.020 8.436 1.00 97.69 89 VAL A C 1
ATOM 633 O O . VAL A 1 89 ? -4.502 10.522 9.559 1.00 97.69 89 VAL A O 1
ATOM 636 N N . ASP A 1 90 ? -4.696 12.306 8.219 1.00 98.44 90 ASP A N 1
ATOM 637 C CA . ASP A 1 90 ? -5.147 13.204 9.285 1.00 98.44 90 ASP A CA 1
ATOM 638 C C . ASP A 1 90 ? -6.509 12.768 9.831 1.00 98.44 90 ASP A C 1
ATOM 640 O O . ASP A 1 90 ? -6.714 12.738 11.047 1.00 98.44 90 ASP A O 1
ATOM 644 N N . ALA A 1 91 ? -7.412 12.332 8.950 1.00 98.56 91 ALA A N 1
ATOM 645 C CA . ALA A 1 91 ? -8.678 11.738 9.350 1.00 98.56 91 ALA A CA 1
ATOM 646 C C . ALA A 1 91 ? -8.481 10.413 10.100 1.00 98.56 91 ALA A C 1
ATOM 648 O O . ALA A 1 91 ? -9.123 10.187 11.126 1.00 98.56 91 ALA A O 1
ATOM 649 N N . ALA A 1 92 ? -7.554 9.561 9.647 1.00 98.44 92 ALA A N 1
ATOM 650 C CA . ALA A 1 92 ? -7.201 8.322 10.339 1.00 98.44 92 ALA A CA 1
ATOM 651 C C . ALA A 1 92 ? -6.695 8.593 11.766 1.00 98.44 92 ALA A C 1
ATOM 653 O O . ALA A 1 92 ? -7.121 7.929 12.713 1.00 98.44 92 ALA A O 1
ATOM 654 N N . LYS A 1 93 ? -5.855 9.623 11.941 1.00 98.50 93 LYS A N 1
ATOM 655 C CA . LYS A 1 93 ? -5.405 10.094 13.256 1.00 98.50 93 LYS A CA 1
ATOM 656 C C . LYS A 1 93 ? -6.570 10.593 14.109 1.00 98.50 93 LYS A C 1
ATOM 658 O O . LYS A 1 93 ? -6.708 10.182 15.258 1.00 98.50 93 LYS A O 1
ATOM 663 N N . ALA A 1 94 ? -7.419 11.460 13.558 1.00 98.62 94 ALA A N 1
ATOM 664 C CA . ALA A 1 94 ? -8.555 12.055 14.266 1.00 98.62 94 ALA A CA 1
ATOM 665 C C . ALA A 1 94 ? -9.649 11.034 14.642 1.00 98.62 94 ALA A C 1
ATOM 667 O O . ALA A 1 94 ? -10.414 11.251 15.591 1.00 98.62 94 ALA A O 1
ATOM 668 N N . ALA A 1 95 ? -9.731 9.928 13.904 1.00 98.50 95 ALA A N 1
ATOM 669 C CA . ALA A 1 95 ? -10.582 8.778 14.189 1.00 98.50 95 ALA A CA 1
ATOM 670 C C . ALA A 1 95 ? -9.898 7.695 15.043 1.00 98.50 95 ALA A C 1
ATOM 672 O O . ALA A 1 95 ? -10.555 6.716 15.386 1.00 98.50 95 ALA A O 1
ATOM 673 N N . ALA A 1 96 ? -8.636 7.898 15.444 1.00 98.12 96 ALA A N 1
ATOM 674 C CA . ALA A 1 96 ? -7.855 6.974 16.266 1.00 98.12 96 ALA A CA 1
ATOM 675 C C . ALA A 1 96 ? -7.790 5.548 15.684 1.00 98.12 96 ALA A C 1
ATOM 677 O O . ALA A 1 96 ? -7.955 4.561 16.403 1.00 98.12 96 ALA A O 1
ATOM 678 N N . LEU A 1 97 ? -7.557 5.448 14.371 1.00 98.38 97 LEU A N 1
ATOM 679 C CA . LEU A 1 97 ? -7.379 4.163 13.696 1.00 98.38 97 LEU A CA 1
ATOM 680 C C . LEU A 1 97 ? -6.190 3.391 14.272 1.00 98.38 97 LEU A C 1
ATOM 682 O O . LEU A 1 97 ? -5.182 3.966 14.686 1.00 98.38 97 LEU A O 1
ATOM 686 N N . LYS A 1 98 ? -6.303 2.063 14.239 1.00 97.94 98 LYS A N 1
ATOM 687 C CA . LYS A 1 98 ? -5.269 1.145 14.725 1.00 97.94 98 LYS A CA 1
ATOM 688 C C . LYS A 1 98 ? -4.137 0.955 13.718 1.00 97.94 98 LYS A C 1
ATOM 690 O O . LYS A 1 98 ? -3.051 0.555 14.116 1.00 97.94 98 LYS A O 1
ATOM 695 N N . LEU A 1 99 ? -4.390 1.186 12.427 1.00 98.44 99 LEU A N 1
ATOM 696 C CA . LEU A 1 99 ? -3.370 1.110 11.380 1.00 98.44 99 LEU A CA 1
ATOM 697 C C . LEU A 1 99 ? -3.742 1.973 10.166 1.00 98.44 99 LEU A C 1
ATOM 699 O O . LEU A 1 99 ? -4.896 2.001 9.732 1.00 98.44 99 LEU A O 1
ATOM 703 N N . TYR A 1 100 ? -2.746 2.621 9.570 1.00 98.12 100 TYR A N 1
ATOM 704 C CA . TYR A 1 100 ? -2.856 3.311 8.288 1.00 98.12 100 TYR A CA 1
ATOM 705 C C . TYR A 1 100 ? -1.875 2.739 7.259 1.00 98.12 100 TYR A C 1
ATOM 707 O O . TYR A 1 100 ? -0.693 2.549 7.544 1.00 98.12 100 TYR A O 1
ATOM 715 N N . ILE A 1 101 ? -2.347 2.488 6.040 1.00 96.81 101 ILE A N 1
ATOM 716 C CA . ILE A 1 101 ? -1.524 1.978 4.937 1.00 96.81 101 ILE A CA 1
ATOM 717 C C . ILE A 1 101 ? -1.474 3.050 3.842 1.00 96.81 101 ILE A C 1
ATOM 719 O O . ILE A 1 101 ? -2.500 3.296 3.199 1.00 96.81 101 ILE A O 1
ATOM 723 N N . PRO A 1 102 ? -0.325 3.717 3.626 1.00 94.94 102 PRO A N 1
ATOM 724 C CA . PRO A 1 102 ? -0.170 4.702 2.562 1.00 94.94 102 PRO A CA 1
ATOM 725 C C . PRO A 1 102 ? -0.134 4.043 1.173 1.00 94.94 102 PRO A C 1
ATOM 727 O O . PRO A 1 102 ? 0.249 2.882 1.024 1.00 94.94 102 PRO A O 1
ATOM 730 N N . GLY A 1 103 ? -0.474 4.817 0.140 1.00 91.88 103 GLY A N 1
ATOM 731 C CA . GLY A 1 103 ? -0.463 4.393 -1.262 1.00 91.88 103 GLY A CA 1
ATOM 732 C C . GLY A 1 103 ? 0.944 4.225 -1.838 1.00 91.88 103 GLY A C 1
ATOM 733 O O . GLY A 1 103 ? 1.425 5.067 -2.599 1.00 91.88 103 GLY A O 1
ATOM 734 N N . GLU A 1 104 ? 1.609 3.125 -1.493 1.00 88.94 104 GLU A N 1
ATOM 735 C CA . GLU A 1 104 ? 2.981 2.793 -1.909 1.00 88.94 104 GLU A CA 1
ATOM 736 C C . GLU A 1 104 ? 2.993 1.845 -3.118 1.00 88.94 104 GLU A C 1
ATOM 738 O O . GLU A 1 104 ? 3.348 2.278 -4.215 1.00 88.94 104 GLU A O 1
ATOM 743 N N . PHE A 1 105 ? 2.543 0.599 -2.933 1.00 87.31 105 PHE A N 1
ATOM 744 C CA . PHE A 1 105 ? 2.137 -0.388 -3.950 1.00 87.31 105 PHE A CA 1
ATOM 745 C C . PHE A 1 105 ? 2.996 -0.456 -5.222 1.00 87.31 105 PHE A C 1
ATOM 747 O O . PHE A 1 105 ? 2.486 -0.506 -6.341 1.00 87.31 105 PHE A O 1
ATOM 754 N N . GLY A 1 106 ? 4.312 -0.434 -5.036 1.00 85.69 106 GLY A N 1
ATOM 755 C CA . GLY A 1 106 ? 5.290 -0.490 -6.113 1.00 85.69 106 GLY A CA 1
ATOM 756 C C . GLY A 1 106 ? 6.687 -0.734 -5.562 1.00 85.69 106 GLY A C 1
ATOM 757 O O . GLY A 1 106 ? 6.864 -1.549 -4.662 1.00 85.69 106 GLY A O 1
ATOM 758 N N . ILE A 1 107 ? 7.673 -0.015 -6.085 1.00 85.94 107 ILE A N 1
ATOM 759 C CA . ILE A 1 107 ? 9.071 -0.110 -5.641 1.00 85.94 107 ILE A CA 1
ATOM 760 C C . ILE A 1 107 ? 9.305 0.668 -4.330 1.00 85.94 107 ILE A C 1
ATOM 762 O O . ILE A 1 107 ? 8.459 1.497 -3.971 1.00 85.94 107 ILE A O 1
ATOM 766 N N . PRO A 1 108 ? 10.420 0.422 -3.615 1.00 89.75 108 PRO A N 1
ATOM 767 C CA . PRO A 1 108 ? 10.804 1.189 -2.440 1.00 89.75 108 PRO A CA 1
ATOM 768 C C . PRO A 1 108 ? 10.881 2.674 -2.753 1.00 89.75 108 PRO A C 1
ATOM 770 O O . PRO A 1 108 ? 11.422 3.085 -3.778 1.00 89.75 108 PRO A O 1
ATOM 773 N N . THR A 1 109 ? 10.318 3.474 -1.860 1.00 90.56 109 THR A N 1
ATOM 774 C CA . THR A 1 109 ? 10.373 4.938 -1.941 1.00 90.56 109 THR A CA 1
ATOM 775 C C . THR A 1 109 ? 11.327 5.515 -0.910 1.00 90.56 109 THR A C 1
ATOM 777 O O . THR A 1 109 ? 11.661 6.691 -0.989 1.00 90.56 109 THR A O 1
ATOM 780 N N . ASP A 1 110 ? 11.820 4.693 0.017 1.00 88.69 110 ASP A N 1
ATOM 781 C CA . ASP A 1 110 ? 12.815 5.061 1.014 1.00 88.69 110 ASP A CA 1
ATOM 782 C C . ASP A 1 110 ? 13.975 5.812 0.362 1.00 88.69 110 ASP A C 1
ATOM 784 O O . ASP A 1 110 ? 14.400 5.496 -0.751 1.00 88.69 110 ASP A O 1
ATOM 788 N N . GLU A 1 111 ? 14.422 6.860 1.052 1.00 88.06 111 GLU A N 1
ATOM 789 C CA . GLU A 1 111 ? 15.586 7.677 0.690 1.00 88.06 111 GLU A CA 1
ATOM 790 C C . GLU A 1 111 ? 15.494 8.437 -0.647 1.00 88.06 111 GLU A C 1
ATOM 792 O O . GLU A 1 111 ? 16.340 9.285 -0.925 1.00 88.06 111 GLU A O 1
ATOM 797 N N . HIS A 1 112 ? 14.432 8.253 -1.436 1.00 88.94 112 HIS A N 1
ATOM 798 C CA . HIS A 1 112 ? 14.187 9.074 -2.615 1.00 88.94 112 HIS A CA 1
ATOM 799 C C . HIS A 1 112 ? 13.877 10.514 -2.197 1.00 88.94 112 HIS A C 1
ATOM 801 O O . HIS A 1 112 ? 13.106 10.761 -1.265 1.00 88.94 112 HIS A O 1
ATOM 807 N N . THR A 1 113 ? 14.447 11.480 -2.917 1.00 89.25 113 THR A N 1
ATOM 808 C CA . THR A 1 113 ? 14.335 12.913 -2.590 1.00 89.25 113 THR A CA 1
ATOM 809 C C . THR A 1 113 ? 13.648 13.742 -3.672 1.00 89.25 113 THR A C 1
ATOM 811 O O . THR A 1 113 ? 13.287 14.889 -3.419 1.00 89.25 113 THR A O 1
ATOM 814 N N . ALA A 1 114 ? 13.427 13.177 -4.863 1.00 85.38 114 ALA A N 1
ATOM 815 C CA . ALA A 1 114 ? 12.872 13.891 -6.008 1.00 85.38 114 ALA A CA 1
ATOM 816 C C . ALA A 1 114 ? 11.796 13.084 -6.748 1.00 85.38 114 ALA A C 1
ATOM 818 O O . ALA A 1 114 ? 11.703 11.858 -6.640 1.00 85.38 114 ALA A O 1
ATOM 819 N N . GLY A 1 115 ? 10.986 13.802 -7.529 1.00 85.75 115 GLY A N 1
ATOM 820 C CA . GLY A 1 115 ? 9.923 13.231 -8.349 1.00 85.75 115 GLY A CA 1
ATOM 821 C C . GLY A 1 115 ? 8.847 12.506 -7.539 1.00 85.75 115 GLY A C 1
ATOM 822 O O . GLY A 1 115 ? 8.679 12.712 -6.337 1.00 85.75 115 GLY A O 1
ATOM 823 N N . VAL A 1 116 ? 8.115 11.624 -8.220 1.00 84.50 116 VAL A N 1
ATOM 824 C CA . VAL A 1 116 ? 7.004 10.853 -7.638 1.00 84.50 116 VAL A CA 1
ATOM 825 C C . VAL A 1 116 ? 7.438 10.043 -6.412 1.00 84.50 116 VAL A C 1
ATOM 827 O O . VAL A 1 116 ? 6.747 10.054 -5.394 1.00 84.50 116 VAL A O 1
ATOM 830 N N . LEU A 1 117 ? 8.588 9.368 -6.485 1.00 87.81 117 LEU A N 1
ATOM 831 C CA . LEU A 1 117 ? 9.087 8.521 -5.397 1.00 87.81 117 LEU A CA 1
ATOM 832 C C . LEU A 1 117 ? 9.521 9.361 -4.188 1.00 87.81 117 LEU A C 1
ATOM 834 O O . LEU A 1 117 ? 9.197 9.006 -3.059 1.00 87.81 117 LEU A O 1
ATOM 838 N N . GLY A 1 11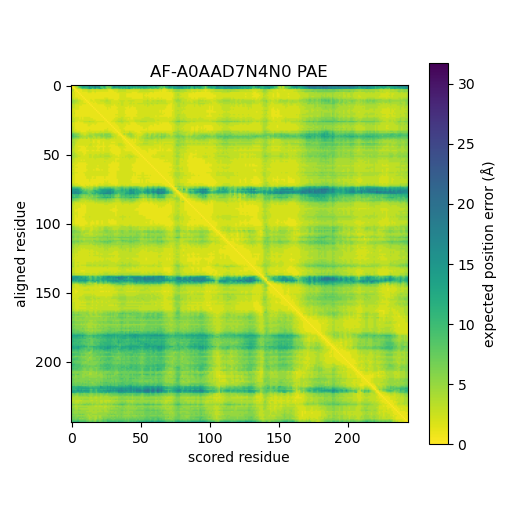8 ? 10.151 10.520 -4.417 1.00 90.44 118 GLY A N 1
ATOM 839 C CA . GLY A 1 118 ? 10.476 11.470 -3.351 1.00 90.44 118 GLY A CA 1
ATOM 840 C C . GLY A 1 118 ? 9.239 12.047 -2.660 1.00 90.44 118 GLY A C 1
ATOM 841 O O . GLY A 1 118 ? 9.215 12.157 -1.436 1.00 90.44 118 GLY A O 1
ATOM 842 N N . GLY A 1 119 ? 8.174 12.336 -3.416 1.00 91.81 119 GLY A N 1
ATOM 843 C CA . GLY A 1 119 ? 6.878 12.726 -2.848 1.00 91.81 119 GLY A CA 1
ATOM 844 C C . GLY A 1 119 ? 6.288 11.640 -1.941 1.00 91.81 119 GLY A C 1
ATOM 845 O O . GLY A 1 119 ? 5.869 11.923 -0.819 1.00 91.81 119 GLY A O 1
ATOM 846 N N . LYS A 1 120 ? 6.328 10.371 -2.367 1.00 92.06 120 LYS A N 1
ATOM 847 C CA . LYS A 1 120 ? 5.887 9.241 -1.530 1.00 92.06 120 LYS A CA 1
ATOM 848 C C . LYS A 1 120 ? 6.735 9.077 -0.265 1.00 92.06 120 LYS A C 1
ATOM 850 O O . LYS A 1 120 ? 6.170 8.935 0.817 1.00 92.06 120 LYS A O 1
ATOM 855 N N . ASN A 1 121 ? 8.060 9.202 -0.364 1.00 93.69 121 ASN A N 1
ATOM 856 C CA . ASN A 1 121 ? 8.945 9.178 0.804 1.00 93.69 121 ASN A CA 1
ATOM 857 C C . ASN A 1 121 ? 8.607 10.299 1.796 1.00 93.69 121 ASN A C 1
ATOM 859 O O . ASN A 1 121 ? 8.424 10.063 2.989 1.00 93.69 121 ASN A O 1
ATOM 863 N N . LYS A 1 122 ? 8.453 11.532 1.299 1.00 94.31 122 LYS A N 1
ATOM 864 C CA . LYS A 1 122 ? 8.068 12.692 2.112 1.00 94.31 122 LYS A CA 1
ATOM 865 C C . LYS A 1 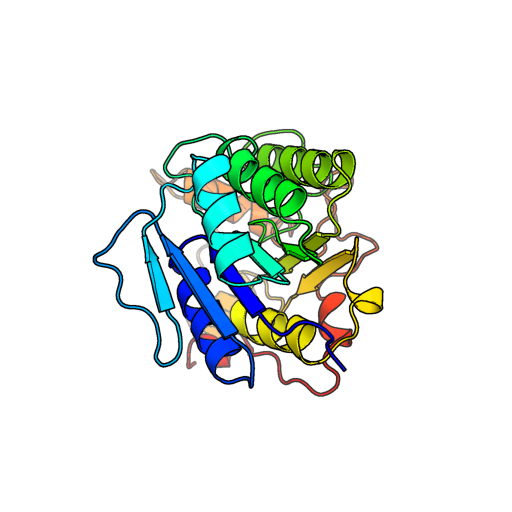122 ? 6.725 12.466 2.809 1.00 94.31 122 LYS A C 1
ATOM 867 O O . LYS A 1 122 ? 6.581 12.810 3.984 1.00 94.31 122 LYS A O 1
ATOM 872 N N . PHE A 1 123 ? 5.763 11.842 2.128 1.00 94.88 123 PHE A N 1
ATOM 873 C CA . PHE A 1 123 ? 4.503 11.439 2.744 1.00 94.88 123 PHE A CA 1
ATOM 874 C C . PHE A 1 123 ? 4.703 10.403 3.854 1.00 94.88 123 PHE A C 1
ATOM 876 O O . PHE A 1 123 ? 4.179 10.583 4.949 1.00 94.88 123 PHE A O 1
ATOM 883 N N . ALA A 1 124 ? 5.493 9.355 3.617 1.00 94.00 124 ALA A N 1
ATOM 884 C CA . ALA A 1 124 ? 5.800 8.344 4.628 1.00 94.00 124 ALA A CA 1
ATOM 885 C C . ALA A 1 124 ? 6.441 8.958 5.888 1.00 94.00 124 ALA A C 1
ATOM 887 O O . ALA A 1 124 ? 6.043 8.627 7.009 1.00 94.00 124 ALA A O 1
ATOM 888 N N . GLN A 1 125 ? 7.364 9.914 5.724 1.00 95.06 125 GLN A N 1
ATOM 889 C CA . GLN A 1 125 ? 7.935 10.661 6.853 1.00 95.06 125 GLN A CA 1
ATOM 890 C C . GLN A 1 125 ? 6.874 11.479 7.596 1.00 95.06 125 GLN A C 1
ATOM 892 O O . GLN A 1 125 ? 6.888 11.543 8.826 1.00 95.06 125 GLN A O 1
ATOM 897 N N . TYR A 1 126 ? 5.921 12.068 6.870 1.00 96.62 126 TYR A N 1
ATOM 898 C CA . TYR A 1 126 ? 4.804 12.777 7.482 1.00 96.62 126 TYR A CA 1
ATOM 899 C C . TYR A 1 126 ? 3.917 11.840 8.313 1.00 96.62 126 TYR A C 1
ATOM 901 O O . TYR A 1 126 ? 3.694 12.134 9.486 1.00 96.62 126 TYR A O 1
ATOM 909 N N . VAL A 1 127 ? 3.495 10.693 7.763 1.00 96.56 127 VAL A N 1
ATOM 910 C CA . VAL A 1 127 ? 2.713 9.662 8.481 1.00 96.56 127 VAL A CA 1
ATOM 911 C C . VAL A 1 127 ? 3.403 9.277 9.795 1.00 96.56 127 VAL A C 1
ATOM 913 O O . VAL A 1 127 ? 2.779 9.296 10.858 1.00 96.56 127 VAL A O 1
ATOM 916 N N . LYS A 1 128 ? 4.717 9.018 9.742 1.00 95.81 128 LYS A N 1
ATOM 917 C CA . LYS A 1 128 ? 5.533 8.724 10.926 1.00 95.81 128 LYS A CA 1
ATOM 918 C C . LYS A 1 128 ? 5.538 9.884 11.929 1.00 95.81 128 LYS A C 1
ATOM 920 O O . LYS A 1 128 ? 5.348 9.660 13.120 1.00 95.81 128 LYS A O 1
ATOM 925 N N . SER A 1 129 ? 5.727 11.120 11.461 1.00 97.19 129 SER A N 1
ATOM 926 C CA . SER A 1 129 ? 5.818 12.315 12.317 1.00 97.19 129 SER A CA 1
ATOM 927 C C . SER A 1 129 ? 4.537 12.620 13.097 1.00 97.19 129 SER A C 1
ATOM 929 O O . SER A 1 129 ? 4.601 13.145 14.206 1.00 97.19 129 SER A O 1
ATOM 931 N N . ILE A 1 130 ? 3.371 12.272 12.545 1.00 97.12 130 ILE A N 1
ATOM 932 C CA . ILE A 1 130 ? 2.087 12.512 13.206 1.00 97.12 130 ILE A CA 1
ATOM 933 C C . ILE A 1 130 ? 1.688 11.380 14.162 1.00 97.12 130 ILE A C 1
ATOM 935 O O . ILE A 1 130 ? 0.698 11.543 14.878 1.00 97.12 130 ILE A O 1
ATOM 939 N N . GLY A 1 131 ? 2.457 10.288 14.215 1.00 95.75 131 GLY A N 1
ATOM 940 C CA . GLY A 1 131 ? 2.317 9.224 15.212 1.00 95.75 131 GLY A CA 1
ATOM 941 C C . GLY A 1 131 ? 1.144 8.271 14.982 1.00 95.75 131 GLY A C 1
ATOM 942 O O . GLY A 1 131 ? 0.662 7.672 15.939 1.00 95.75 131 GLY A O 1
ATOM 943 N N . VAL A 1 132 ? 0.661 8.139 13.743 1.00 95.38 132 VAL A N 1
ATOM 944 C CA . VAL A 1 132 ? -0.334 7.112 13.393 1.00 95.38 132 VAL A CA 1
ATOM 945 C C . VAL A 1 132 ? 0.405 5.791 13.161 1.00 95.38 132 VAL A C 1
ATOM 947 O O . VAL A 1 132 ? 1.349 5.792 12.366 1.00 95.38 132 VAL A O 1
ATOM 950 N N . PRO A 1 133 ? 0.015 4.669 13.801 1.00 97.50 133 PRO A N 1
ATOM 951 C CA . PRO A 1 133 ? 0.597 3.371 13.479 1.00 97.50 133 PRO A CA 1
ATOM 952 C C . PRO A 1 133 ? 0.397 3.068 11.996 1.00 97.50 133 PRO A C 1
ATOM 954 O O . PRO A 1 133 ? -0.713 3.197 11.475 1.00 97.50 133 PRO A O 1
ATOM 957 N N . TYR A 1 134 ? 1.461 2.680 11.299 1.00 97.44 134 TYR A N 1
ATOM 958 C CA . TYR A 1 134 ? 1.404 2.509 9.850 1.00 97.44 134 TYR A CA 1
ATOM 959 C C . TYR A 1 134 ? 2.092 1.239 9.365 1.00 97.44 134 TYR A C 1
ATOM 961 O O . TYR A 1 134 ? 2.961 0.701 10.039 1.00 97.44 134 TYR A O 1
ATOM 969 N N . LEU A 1 135 ? 1.719 0.785 8.172 1.00 95.62 135 LEU A N 1
ATOM 970 C CA . LEU A 1 135 ? 2.382 -0.307 7.462 1.00 95.62 135 LEU A CA 1
ATOM 971 C C . LEU A 1 135 ? 2.658 0.138 6.028 1.00 95.62 135 LEU A C 1
ATOM 973 O O . LEU A 1 135 ? 1.720 0.429 5.292 1.00 95.62 135 LEU A O 1
ATOM 977 N N . ARG A 1 136 ? 3.927 0.18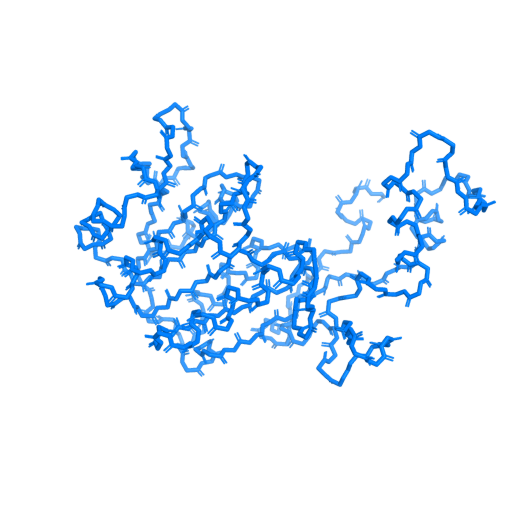8 5.614 1.00 93.44 136 ARG A N 1
ATOM 978 C CA . ARG A 1 136 ? 4.311 0.455 4.217 1.00 93.44 136 ARG A CA 1
ATOM 979 C C . ARG A 1 136 ? 4.462 -0.847 3.455 1.00 93.44 136 ARG A C 1
ATOM 981 O O . ARG A 1 136 ? 4.969 -1.828 3.991 1.00 93.44 136 ARG A O 1
ATOM 988 N N . ILE A 1 137 ? 4.012 -0.855 2.204 1.00 90.75 137 ILE A N 1
ATOM 989 C CA . ILE A 1 137 ? 4.017 -2.055 1.367 1.00 90.75 137 ILE A CA 1
ATOM 990 C C . ILE A 1 137 ? 4.542 -1.703 -0.016 1.00 90.75 137 ILE A C 1
ATOM 992 O O . ILE A 1 137 ? 3.882 -1.007 -0.789 1.00 90.75 137 ILE A O 1
ATOM 996 N N . HIS A 1 138 ? 5.718 -2.236 -0.322 1.00 90.06 138 HIS A N 1
ATOM 997 C CA . HIS A 1 138 ? 6.321 -2.218 -1.645 1.00 90.06 138 HIS A CA 1
ATOM 998 C C . HIS A 1 138 ? 6.065 -3.575 -2.281 1.00 90.06 138 HIS A C 1
ATOM 1000 O O . HIS A 1 138 ? 6.471 -4.603 -1.744 1.00 90.06 138 HIS A O 1
ATOM 1006 N N . ALA A 1 139 ? 5.321 -3.592 -3.377 1.00 80.50 139 ALA A N 1
ATOM 1007 C CA . ALA A 1 139 ? 4.847 -4.822 -3.975 1.00 80.50 139 ALA A CA 1
ATOM 1008 C C . ALA A 1 139 ? 4.704 -4.679 -5.481 1.00 80.50 139 ALA A C 1
ATOM 1010 O O . ALA A 1 139 ? 4.154 -3.690 -5.966 1.00 80.50 139 ALA A O 1
ATOM 1011 N N . SER A 1 140 ? 5.123 -5.712 -6.206 1.00 66.69 140 SER A N 1
ATOM 1012 C CA . SER A 1 140 ? 4.758 -5.902 -7.610 1.00 66.69 140 SER A CA 1
ATOM 1013 C C . SER A 1 140 ? 3.361 -6.530 -7.778 1.00 66.69 140 SER A C 1
ATOM 1015 O O . SER A 1 140 ? 2.747 -6.353 -8.828 1.00 66.69 140 SER A O 1
ATOM 1017 N N . ALA A 1 141 ? 2.821 -7.182 -6.734 1.00 62.47 141 ALA A N 1
ATOM 1018 C CA . ALA A 1 141 ? 1.450 -7.700 -6.649 1.00 62.47 141 ALA A CA 1
ATOM 1019 C C . ALA A 1 141 ? 0.856 -7.426 -5.252 1.00 62.47 141 ALA A C 1
ATOM 1021 O O . ALA A 1 141 ? 1.405 -7.849 -4.237 1.00 62.47 141 ALA A O 1
ATOM 1022 N N . VAL A 1 142 ? -0.240 -6.669 -5.193 1.00 65.31 142 VAL A N 1
ATOM 1023 C CA . VAL A 1 142 ? -0.658 -5.963 -3.966 1.00 65.31 142 VAL A CA 1
ATOM 1024 C C . VAL A 1 142 ? -1.759 -6.685 -3.189 1.00 65.31 142 VAL A C 1
ATOM 1026 O O . VAL A 1 142 ? -1.836 -6.562 -1.971 1.00 65.31 142 VAL A O 1
ATOM 1029 N N . ASP A 1 143 ? -2.638 -7.410 -3.873 1.00 69.38 143 ASP A N 1
ATOM 1030 C CA . ASP A 1 143 ? -3.941 -7.810 -3.341 1.00 69.38 143 ASP A CA 1
ATOM 1031 C C . ASP A 1 143 ? -3.866 -8.972 -2.340 1.00 69.38 143 ASP A C 1
ATOM 1033 O O . ASP A 1 143 ? -4.343 -8.847 -1.211 1.00 69.38 143 ASP A O 1
ATOM 1037 N N . VAL A 1 144 ? -3.240 -10.092 -2.705 1.00 77.94 144 VAL A N 1
ATOM 1038 C CA . VAL A 1 144 ? -3.330 -11.327 -1.905 1.00 77.94 144 VAL A CA 1
ATOM 1039 C C . VAL A 1 144 ? -2.547 -11.278 -0.594 1.00 77.94 144 VAL A C 1
ATOM 1041 O O . VAL A 1 144 ? -3.076 -11.694 0.441 1.00 77.94 144 VAL A O 1
ATOM 1044 N N . LEU A 1 145 ? -1.320 -10.743 -0.589 1.00 84.06 145 LEU A N 1
ATOM 1045 C CA . LEU A 1 145 ? -0.545 -10.669 0.651 1.00 84.06 145 LEU A CA 1
ATOM 1046 C C . LEU A 1 145 ? -1.135 -9.638 1.603 1.00 84.06 145 LEU A C 1
ATOM 1048 O O . LEU A 1 145 ? -1.202 -9.909 2.796 1.00 84.06 145 LEU A O 1
ATOM 1052 N N . LEU A 1 146 ? -1.589 -8.489 1.092 1.00 88.31 146 LEU A N 1
ATOM 1053 C CA . LEU A 1 146 ? -2.193 -7.448 1.917 1.00 88.31 146 LEU A CA 1
ATOM 1054 C C . LEU A 1 146 ? -3.381 -7.997 2.708 1.00 88.31 146 LEU A C 1
ATOM 1056 O O . LEU A 1 146 ? -3.458 -7.833 3.925 1.00 88.31 146 LEU A O 1
ATOM 1060 N N . VAL A 1 147 ? -4.271 -8.717 2.025 1.00 91.44 147 VAL A N 1
ATOM 1061 C CA . VAL A 1 147 ? -5.409 -9.388 2.659 1.00 91.44 147 VAL A CA 1
ATOM 1062 C C . VAL A 1 147 ? -4.926 -10.407 3.690 1.00 91.44 147 VAL A C 1
ATOM 1064 O O . VAL A 1 147 ? -5.461 -10.444 4.798 1.00 91.44 147 VAL A O 1
ATOM 1067 N N . HIS A 1 148 ? -3.916 -11.221 3.364 1.00 91.50 148 HIS A N 1
ATOM 1068 C CA . HIS A 1 148 ? -3.368 -12.212 4.291 1.00 91.50 148 HIS A CA 1
ATOM 1069 C C . HIS A 1 148 ? -2.800 -11.564 5.557 1.00 91.50 148 HIS A C 1
ATOM 1071 O O . HIS A 1 148 ? -3.271 -11.870 6.650 1.00 91.50 148 HIS A O 1
ATOM 1077 N N . VAL A 1 149 ? -1.840 -10.642 5.434 1.00 92.31 149 VAL A N 1
ATOM 1078 C CA . VAL A 1 149 ? -1.150 -10.064 6.596 1.00 92.31 149 VAL A CA 1
ATOM 1079 C C . VAL A 1 149 ? -2.126 -9.326 7.507 1.00 92.31 149 VAL A C 1
ATOM 1081 O O . VAL A 1 149 ? -2.096 -9.529 8.718 1.00 92.31 149 VAL A O 1
ATOM 1084 N N . LEU A 1 150 ? -3.078 -8.579 6.939 1.00 94.69 150 LEU A N 1
ATOM 1085 C CA . LEU A 1 150 ? -4.073 -7.838 7.716 1.00 94.69 150 LEU A CA 1
ATOM 1086 C C . LEU A 1 150 ? -5.103 -8.724 8.418 1.00 94.69 150 LEU A C 1
ATOM 1088 O O . LEU A 1 150 ? -5.741 -8.267 9.366 1.00 94.69 150 LEU A O 1
ATOM 1092 N N . THR A 1 151 ? -5.293 -9.969 7.977 1.00 93.94 151 THR A N 1
ATOM 1093 C CA . THR A 1 151 ? -6.316 -10.870 8.538 1.00 93.94 151 THR A CA 1
ATOM 1094 C C . THR A 1 151 ? -5.737 -12.054 9.313 1.00 93.94 151 THR A C 1
ATOM 1096 O O . THR A 1 151 ? -6.434 -12.630 10.149 1.00 93.94 151 THR A O 1
ATOM 1099 N N . ALA A 1 152 ? -4.455 -12.375 9.134 1.00 92.75 152 ALA A N 1
ATOM 1100 C CA . ALA A 1 152 ? -3.782 -13.486 9.805 1.00 92.75 152 ALA A CA 1
ATOM 1101 C C . ALA A 1 152 ? -2.845 -13.031 10.938 1.00 92.75 152 ALA A C 1
ATOM 1103 O O . ALA A 1 152 ? -2.824 -13.660 12.006 1.00 92.75 152 ALA A O 1
ATOM 1104 N N . LEU A 1 153 ? -2.114 -11.930 10.745 1.00 93.94 153 LEU A N 1
ATOM 1105 C CA . LEU A 1 153 ? -1.020 -11.532 11.634 1.00 93.94 153 LEU A CA 1
ATOM 1106 C C . LEU A 1 153 ? -1.482 -10.578 12.744 1.00 93.94 153 LEU A C 1
ATOM 1108 O O . LEU A 1 153 ? -2.445 -9.831 12.559 1.00 93.94 153 LEU A O 1
ATOM 1112 N N . PRO A 1 154 ? -0.849 -10.621 13.930 1.00 94.44 154 PRO A N 1
ATOM 1113 C CA . PRO A 1 154 ? -1.137 -9.673 14.999 1.00 94.44 154 PRO A CA 1
ATOM 1114 C C . PRO A 1 154 ? -0.620 -8.259 14.654 1.00 94.44 154 PRO A C 1
ATOM 1116 O O . PRO A 1 154 ? 0.387 -8.136 13.956 1.00 94.44 154 PRO A O 1
ATOM 1119 N N . PRO A 1 155 ? -1.233 -7.186 15.197 1.00 93.75 155 PRO A N 1
ATOM 1120 C CA . PRO A 1 155 ? -0.783 -5.805 14.976 1.00 93.75 155 PRO A CA 1
ATOM 1121 C C . PRO A 1 155 ? 0.708 -5.565 15.258 1.00 93.75 155 PRO A C 1
ATOM 1123 O O . PRO A 1 155 ? 1.375 -4.872 14.496 1.00 93.75 155 PRO A O 1
ATOM 1126 N N . SER A 1 156 ? 1.269 -6.217 16.284 1.00 93.75 156 SER A N 1
ATOM 1127 C CA . SER A 1 156 ? 2.691 -6.115 16.647 1.00 93.75 156 SER A CA 1
ATOM 1128 C C . SER A 1 156 ? 3.655 -6.575 15.549 1.00 93.75 156 SER A C 1
ATOM 1130 O O . SER A 1 156 ? 4.825 -6.211 15.567 1.00 93.75 156 SER A O 1
ATOM 1132 N N . GLU A 1 157 ? 3.185 -7.388 14.599 1.00 93.00 157 GLU A N 1
ATOM 1133 C CA . GLU A 1 157 ? 3.965 -7.806 13.434 1.00 93.00 157 GLU A CA 1
ATOM 1134 C C . GLU A 1 157 ? 3.821 -6.856 12.240 1.00 93.00 157 GLU A C 1
ATOM 1136 O O . GLU A 1 157 ? 4.464 -7.085 11.220 1.00 93.00 157 GLU A O 1
ATOM 1141 N N . LEU A 1 158 ? 3.007 -5.804 12.331 1.00 94.25 158 LEU A N 1
ATOM 1142 C CA . LEU A 1 158 ? 2.669 -4.924 11.208 1.00 94.25 158 LEU A CA 1
ATOM 1143 C C . LEU A 1 158 ? 2.972 -3.454 11.502 1.00 94.25 158 LEU A C 1
ATOM 1145 O O . LEU A 1 158 ? 3.407 -2.725 10.615 1.00 94.25 158 LEU A O 1
ATOM 1149 N N . GLU A 1 159 ? 2.755 -3.011 12.735 1.00 95.25 159 GLU A N 1
ATOM 1150 C CA . GLU A 1 159 ? 2.884 -1.607 13.109 1.00 95.25 159 GLU A CA 1
ATOM 1151 C C . GLU A 1 159 ? 4.310 -1.075 12.925 1.00 95.25 159 GLU A C 1
ATOM 1153 O O . GLU A 1 159 ? 5.288 -1.636 13.417 1.00 95.25 159 GLU A O 1
ATOM 1158 N N . ASN A 1 160 ? 4.405 0.066 12.246 1.00 95.94 160 ASN A N 1
ATOM 1159 C CA . ASN A 1 160 ? 5.629 0.801 11.940 1.00 95.94 160 ASN A CA 1
ATOM 1160 C C . ASN A 1 160 ? 6.657 -0.015 11.146 1.00 95.94 160 ASN A C 1
ATOM 1162 O O . ASN A 1 160 ? 7.864 0.170 11.312 1.00 95.94 160 ASN A O 1
ATOM 1166 N N . ARG A 1 161 ? 6.179 -0.913 10.27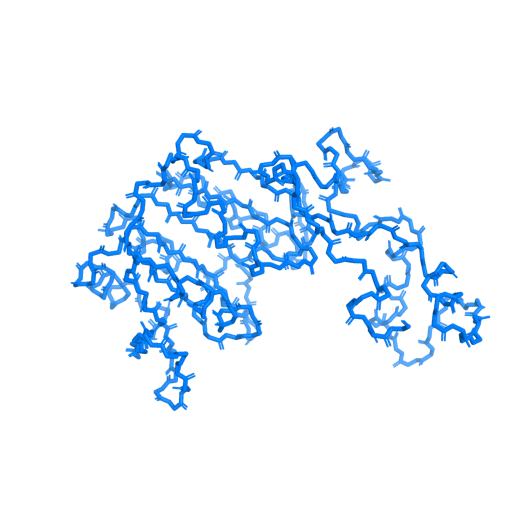7 1.00 93.38 161 ARG A N 1
ATOM 1167 C CA . ARG A 1 161 ? 7.024 -1.742 9.413 1.00 93.38 161 ARG A CA 1
ATOM 1168 C C . ARG A 1 161 ? 6.861 -1.396 7.940 1.00 93.38 161 ARG A C 1
ATOM 1170 O O . ARG A 1 161 ? 5.839 -0.868 7.500 1.00 93.38 161 ARG A O 1
ATOM 1177 N N . THR A 1 162 ? 7.876 -1.785 7.181 1.00 92.06 162 THR A N 1
ATOM 1178 C CA . THR A 1 162 ? 7.859 -1.830 5.723 1.00 92.06 162 THR A CA 1
ATOM 1179 C C . THR A 1 162 ? 7.919 -3.290 5.284 1.00 92.06 162 THR A C 1
ATOM 1181 O O . THR A 1 162 ? 8.773 -4.041 5.752 1.00 92.06 162 THR A O 1
ATOM 1184 N N . LEU A 1 163 ? 7.019 -3.701 4.393 1.00 91.06 163 LEU A N 1
ATOM 1185 C CA . LEU A 1 163 ? 7.022 -5.022 3.767 1.00 91.06 163 LEU A CA 1
ATOM 1186 C C . LEU A 1 163 ? 7.391 -4.891 2.294 1.00 91.06 163 LEU A C 1
ATOM 1188 O O . LEU A 1 163 ? 6.846 -4.043 1.586 1.00 91.06 163 LEU A O 1
ATOM 1192 N N . ARG A 1 164 ? 8.299 -5.755 1.839 1.00 90.00 164 ARG A N 1
ATOM 1193 C CA . ARG A 1 164 ? 8.741 -5.845 0.443 1.00 90.00 164 ARG A CA 1
ATOM 1194 C C . ARG A 1 164 ? 8.285 -7.181 -0.120 1.00 90.00 164 ARG A C 1
ATOM 1196 O O . ARG A 1 164 ? 8.617 -8.220 0.442 1.00 90.00 164 ARG A O 1
ATOM 1203 N N . ILE A 1 165 ? 7.497 -7.150 -1.184 1.00 87.69 165 ILE A N 1
ATOM 1204 C CA . ILE A 1 165 ? 6.823 -8.319 -1.751 1.00 87.69 165 ILE A CA 1
ATOM 1205 C C . ILE A 1 165 ? 7.291 -8.504 -3.183 1.00 87.69 165 ILE A C 1
ATOM 1207 O O . ILE A 1 165 ? 7.162 -7.593 -4.002 1.00 87.69 165 ILE A O 1
ATOM 1211 N N . GLU A 1 166 ? 7.766 -9.702 -3.501 1.00 86.81 166 GLU A N 1
ATOM 1212 C CA . GLU A 1 166 ? 8.226 -10.040 -4.844 1.00 86.81 166 GLU A CA 1
ATOM 1213 C C . GLU A 1 166 ? 7.819 -11.468 -5.188 1.00 86.81 166 GLU A C 1
ATOM 1215 O O . GLU A 1 166 ? 8.105 -12.382 -4.424 1.00 86.81 166 GLU A O 1
ATOM 1220 N N . GLY A 1 167 ? 7.121 -11.665 -6.308 1.00 86.06 167 GLY A N 1
ATOM 1221 C CA . GLY A 1 167 ? 6.705 -13.004 -6.734 1.00 86.06 167 GLY A CA 1
ATOM 1222 C C . GLY A 1 167 ? 7.844 -13.771 -7.399 1.00 86.06 167 GLY A C 1
ATOM 1223 O O . GLY A 1 167 ? 8.378 -14.725 -6.844 1.00 86.06 167 GLY A O 1
ATOM 1224 N N . GLU A 1 168 ? 8.245 -13.310 -8.580 1.00 88.44 168 GLU A N 1
ATOM 1225 C CA . GLU A 1 168 ? 9.397 -13.818 -9.322 1.00 88.44 168 GLU A CA 1
ATOM 1226 C C . GLU A 1 168 ? 10.259 -12.635 -9.770 1.00 88.44 168 GLU A C 1
ATOM 1228 O O . GLU A 1 168 ? 9.743 -11.584 -10.164 1.00 88.44 168 GLU A O 1
ATOM 1233 N N . ARG A 1 169 ? 11.580 -12.821 -9.722 1.00 87.69 169 ARG A N 1
ATOM 1234 C CA . ARG A 1 169 ? 12.558 -11.880 -10.264 1.00 87.69 169 ARG A CA 1
ATOM 1235 C C . ARG A 1 169 ? 13.047 -12.376 -11.615 1.00 87.69 169 ARG A C 1
ATOM 1237 O O . ARG A 1 169 ? 13.524 -13.501 -11.715 1.00 87.69 169 ARG A O 1
ATOM 1244 N N . ALA A 1 170 ? 12.981 -11.510 -12.621 1.00 89.31 170 ALA A N 1
ATOM 1245 C CA . ALA A 1 170 ? 13.504 -11.786 -13.950 1.00 89.31 170 ALA A CA 1
ATOM 1246 C C . ALA A 1 170 ? 14.004 -10.505 -14.629 1.00 89.31 170 ALA A C 1
ATOM 1248 O O . ALA A 1 170 ? 13.457 -9.417 -14.440 1.00 89.31 170 ALA A O 1
ATOM 1249 N N . THR A 1 171 ? 15.028 -10.656 -15.457 1.00 90.50 171 THR A N 1
ATOM 1250 C CA . THR A 1 171 ? 15.488 -9.653 -16.422 1.00 90.50 171 THR A CA 1
ATOM 1251 C C . THR A 1 171 ? 14.532 -9.563 -17.615 1.00 90.50 171 THR A C 1
ATOM 1253 O O . THR A 1 171 ? 13.801 -10.509 -17.919 1.00 90.50 171 THR A O 1
ATOM 1256 N N . LEU A 1 172 ? 14.580 -8.458 -18.369 1.00 88.56 172 LEU A N 1
ATOM 1257 C CA . LEU A 1 172 ? 13.817 -8.336 -19.620 1.00 88.56 172 LEU A CA 1
ATOM 1258 C C . LEU A 1 172 ? 14.192 -9.431 -20.634 1.00 88.56 172 LEU A C 1
ATOM 1260 O O . LEU A 1 172 ? 13.326 -9.922 -21.354 1.00 88.56 172 LEU A O 1
ATOM 1264 N N . ASN A 1 173 ? 15.449 -9.885 -20.630 1.00 91.31 173 ASN A N 1
ATOM 1265 C CA . ASN A 1 173 ? 15.920 -10.980 -21.483 1.00 91.31 173 ASN A CA 1
ATOM 1266 C C . ASN A 1 173 ? 15.292 -12.329 -21.095 1.00 91.31 173 ASN A C 1
ATOM 1268 O O . ASN A 1 173 ? 14.942 -13.137 -21.954 1.00 91.31 173 ASN A O 1
ATOM 1272 N N . GLU A 1 174 ? 15.153 -12.607 -19.798 1.00 93.25 174 GLU A N 1
ATOM 1273 C CA . GLU A 1 174 ? 14.457 -13.800 -19.301 1.00 93.25 174 GLU A CA 1
ATOM 1274 C C . GLU A 1 174 ? 12.965 -13.750 -19.613 1.00 93.25 174 GLU A C 1
ATOM 1276 O O . GLU A 1 174 ? 12.414 -14.739 -20.094 1.00 93.25 174 GLU A O 1
ATOM 1281 N N . ILE A 1 175 ? 12.333 -12.588 -19.429 1.00 91.31 175 ILE A N 1
ATOM 1282 C CA . ILE A 1 175 ? 10.926 -12.379 -19.781 1.00 91.31 175 ILE A CA 1
ATOM 1283 C C . ILE A 1 175 ? 10.712 -12.587 -21.284 1.00 91.31 175 ILE A C 1
ATOM 1285 O O . ILE A 1 175 ? 9.795 -13.306 -21.672 1.00 91.31 175 ILE A O 1
ATOM 1289 N N . ALA A 1 176 ? 11.574 -12.032 -22.142 1.00 92.00 176 ALA A N 1
ATOM 1290 C CA . ALA A 1 176 ? 11.470 -12.205 -23.590 1.00 92.00 176 ALA A CA 1
ATOM 1291 C C . ALA A 1 176 ? 11.589 -13.679 -24.012 1.00 92.00 176 ALA A C 1
ATOM 1293 O O . ALA A 1 176 ? 10.839 -14.141 -24.876 1.00 92.00 176 ALA A O 1
ATOM 1294 N N . ARG A 1 177 ? 12.481 -14.440 -23.359 1.00 93.75 177 ARG A N 1
ATOM 1295 C CA . ARG A 1 177 ? 12.600 -15.890 -23.566 1.00 93.75 177 ARG A CA 1
ATOM 1296 C C . ARG A 1 177 ? 11.331 -16.636 -23.150 1.00 93.75 177 ARG A C 1
ATOM 1298 O O . ARG A 1 177 ? 10.850 -17.447 -23.936 1.00 93.75 177 ARG A O 1
ATOM 1305 N N . LYS A 1 178 ? 10.761 -16.334 -21.975 1.00 94.12 178 LYS A N 1
ATOM 1306 C CA . LYS A 1 178 ? 9.482 -16.915 -21.511 1.00 94.12 178 LYS A CA 1
ATOM 1307 C C . LYS A 1 178 ? 8.340 -16.612 -22.488 1.00 94.12 178 LYS A C 1
ATOM 1309 O O . LYS A 1 178 ? 7.583 -17.502 -22.855 1.00 94.12 178 LYS A O 1
ATOM 1314 N N . LEU A 1 179 ? 8.278 -15.377 -22.989 1.00 93.56 179 LEU A N 1
ATOM 1315 C CA . LEU A 1 179 ? 7.292 -14.929 -23.977 1.00 93.56 179 LEU A CA 1
ATOM 1316 C C . LEU A 1 179 ? 7.500 -15.502 -25.386 1.00 93.56 179 LEU A C 1
ATOM 1318 O O . LEU A 1 179 ? 6.652 -15.282 -26.249 1.00 93.56 179 LEU A O 1
ATOM 1322 N N . LYS A 1 180 ? 8.621 -16.189 -25.649 1.00 93.44 180 LYS A N 1
ATOM 1323 C CA . LYS A 1 180 ? 9.010 -16.660 -26.991 1.00 93.44 180 LYS A CA 1
ATOM 1324 C C . LYS A 1 180 ? 8.964 -15.531 -28.033 1.00 93.44 180 LYS A C 1
ATOM 1326 O O . LYS A 1 180 ? 8.565 -15.745 -29.176 1.00 93.44 180 LYS A O 1
ATOM 1331 N N . THR A 1 181 ? 9.356 -14.321 -27.628 1.00 91.94 181 THR A N 1
ATOM 1332 C CA . THR A 1 181 ? 9.349 -13.127 -28.487 1.00 91.94 181 THR A CA 1
ATOM 1333 C C . THR A 1 181 ? 10.749 -12.786 -28.997 1.00 91.94 181 THR A C 1
ATOM 1335 O O . THR A 1 181 ? 11.755 -13.306 -28.512 1.00 91.94 181 THR A O 1
ATOM 1338 N N . THR A 1 182 ? 10.821 -11.895 -29.986 1.00 89.44 182 THR A N 1
ATOM 1339 C CA . THR A 1 182 ? 12.097 -11.360 -30.474 1.00 89.44 182 THR A CA 1
ATOM 1340 C C . THR A 1 182 ? 12.593 -10.272 -29.530 1.00 89.44 182 THR A C 1
ATOM 1342 O O . THR A 1 182 ? 11.880 -9.310 -29.247 1.00 89.44 182 THR A O 1
ATOM 1345 N N . LEU A 1 183 ? 13.829 -10.418 -29.060 1.00 88.56 183 LEU A N 1
ATOM 1346 C CA . LEU A 1 183 ? 14.497 -9.437 -28.218 1.00 88.56 183 LEU A CA 1
ATOM 1347 C C . LEU A 1 183 ? 15.356 -8.514 -29.090 1.00 88.56 183 LEU A C 1
ATOM 1349 O O . LEU A 1 183 ? 16.309 -8.968 -29.719 1.00 88.56 183 LEU A O 1
ATOM 1353 N N . ASN A 1 184 ? 15.022 -7.224 -29.109 1.00 88.62 184 ASN A N 1
ATOM 1354 C CA . ASN A 1 184 ? 15.821 -6.192 -29.767 1.00 88.62 184 ASN A CA 1
ATOM 1355 C C . ASN A 1 184 ? 16.489 -5.326 -28.699 1.00 88.62 184 ASN A C 1
ATOM 1357 O O . ASN A 1 184 ? 15.802 -4.673 -27.914 1.00 88.62 184 ASN A O 1
ATOM 1361 N N . HIS A 1 185 ? 17.819 -5.315 -28.680 1.00 89.75 185 HIS A N 1
ATOM 1362 C CA . HIS A 1 185 ? 18.580 -4.450 -27.787 1.00 89.75 185 HIS A CA 1
ATOM 1363 C C . HIS A 1 185 ? 18.665 -3.052 -28.395 1.00 89.75 185 HIS A C 1
ATOM 1365 O O . HIS A 1 185 ? 19.230 -2.871 -29.472 1.00 89.75 185 HIS A O 1
ATOM 1371 N N . VAL A 1 186 ? 18.086 -2.073 -27.704 1.00 90.19 186 VAL A N 1
ATOM 1372 C CA . VAL A 1 186 ? 18.082 -0.666 -28.109 1.00 90.19 186 VAL A CA 1
ATOM 1373 C C . VAL A 1 186 ? 18.517 0.204 -26.937 1.00 90.19 186 VAL A C 1
ATOM 1375 O O . VAL A 1 186 ? 18.203 -0.098 -25.789 1.00 90.19 186 VAL A O 1
ATOM 1378 N N . GLU A 1 187 ? 19.226 1.298 -27.209 1.00 89.06 187 GLU A N 1
ATOM 1379 C CA . GLU A 1 187 ? 19.586 2.278 -26.170 1.00 89.06 187 GLU A CA 1
ATOM 1380 C C . GLU A 1 187 ? 18.412 3.207 -25.813 1.00 89.06 187 GLU A C 1
ATOM 1382 O O . GLU A 1 187 ? 18.348 3.772 -24.714 1.00 89.06 187 GLU A O 1
ATOM 1387 N N . SER A 1 188 ? 17.477 3.372 -26.751 1.00 92.31 188 SER A N 1
ATOM 1388 C CA . SER A 1 188 ? 16.267 4.177 -26.618 1.00 92.31 188 SER A CA 1
ATOM 1389 C C . SER A 1 188 ? 15.156 3.669 -27.534 1.00 92.31 188 SER A C 1
ATOM 1391 O O . SER A 1 188 ? 15.392 2.971 -28.519 1.00 92.31 188 SER A O 1
ATOM 1393 N N . VAL A 1 189 ? 13.923 4.032 -27.191 1.00 90.50 189 VAL A N 1
ATOM 1394 C CA . VAL A 1 189 ? 12.735 3.827 -28.018 1.00 90.50 189 VAL A CA 1
ATOM 1395 C C . VAL A 1 189 ? 12.313 5.200 -28.541 1.00 90.50 189 VAL A C 1
ATOM 1397 O O . VAL A 1 189 ? 11.934 6.074 -27.758 1.00 90.50 189 VAL A O 1
ATOM 1400 N N . GLU A 1 190 ? 12.444 5.409 -29.852 1.00 92.94 190 GLU A N 1
ATOM 1401 C CA . GLU A 1 190 ? 12.176 6.694 -30.509 1.00 92.94 190 GLU A CA 1
ATOM 1402 C C . GLU A 1 190 ? 10.739 7.176 -30.249 1.00 92.94 190 GLU A C 1
ATOM 1404 O O . GLU A 1 190 ? 9.786 6.400 -30.338 1.00 92.94 190 GLU A O 1
ATOM 1409 N N . GLY A 1 191 ? 10.591 8.454 -29.877 1.00 93.88 191 GLY A N 1
ATOM 1410 C CA . GLY A 1 191 ? 9.303 9.068 -29.525 1.00 93.88 191 GLY A CA 1
ATOM 1411 C C . GLY A 1 191 ? 8.629 8.482 -28.277 1.00 93.88 191 GLY A C 1
ATOM 1412 O O . GLY A 1 191 ? 7.437 8.696 -28.070 1.00 93.88 191 GLY A O 1
ATOM 1413 N N . GLN A 1 192 ? 9.357 7.687 -27.485 1.00 92.81 192 GLN A N 1
ATOM 1414 C CA . GLN A 1 192 ? 8.857 6.990 -26.300 1.00 92.81 192 GLN A CA 1
ATOM 1415 C C . GLN A 1 192 ? 9.831 7.187 -25.129 1.00 92.81 192 GLN A C 1
ATOM 1417 O O . GLN A 1 192 ? 10.474 6.256 -24.627 1.00 92.81 192 GLN A O 1
ATOM 1422 N N . GLU A 1 193 ? 9.958 8.429 -24.669 1.00 92.38 193 GLU A N 1
ATOM 1423 C CA . GLU A 1 193 ? 10.903 8.839 -23.625 1.00 92.38 193 GLU A CA 1
ATOM 1424 C C . GLU A 1 193 ? 10.635 8.108 -22.307 1.00 92.38 193 GLU A C 1
ATOM 1426 O O . GLU A 1 193 ? 11.571 7.684 -21.628 1.00 92.38 193 GLU A O 1
ATOM 1431 N N . PHE A 1 194 ? 9.359 7.894 -21.970 1.00 87.25 194 PHE A N 1
ATOM 1432 C CA . PHE A 1 194 ? 8.983 7.132 -20.783 1.00 87.25 194 PHE A CA 1
ATOM 1433 C C . PHE A 1 194 ? 9.452 5.676 -20.870 1.00 87.25 194 PHE A C 1
ATOM 1435 O O . PHE A 1 194 ? 10.029 5.171 -19.911 1.00 87.25 194 PHE A O 1
ATOM 1442 N N . LEU A 1 195 ? 9.274 5.006 -22.015 1.00 89.81 195 LEU A N 1
ATOM 1443 C CA . LEU A 1 195 ? 9.755 3.630 -22.188 1.00 89.81 195 LEU A CA 1
ATOM 1444 C C . LEU A 1 195 ? 11.281 3.561 -22.143 1.00 89.81 195 LEU A C 1
ATOM 1446 O O . LEU A 1 195 ? 11.825 2.676 -21.491 1.00 89.81 195 LEU A O 1
ATOM 1450 N N . THR A 1 196 ? 11.967 4.528 -22.755 1.00 92.31 196 THR A N 1
ATOM 1451 C CA . THR A 1 196 ? 13.431 4.651 -22.676 1.00 92.31 196 THR A CA 1
ATOM 1452 C C . THR A 1 196 ? 13.903 4.808 -21.229 1.00 92.31 196 THR A C 1
ATOM 1454 O O . THR A 1 196 ? 14.851 4.152 -20.801 1.00 92.31 196 THR A O 1
ATOM 1457 N N . TYR A 1 197 ? 13.231 5.658 -20.451 1.00 88.56 197 TYR A N 1
ATOM 1458 C CA . TYR A 1 197 ? 13.507 5.832 -19.028 1.00 88.56 197 TYR A CA 1
ATOM 1459 C C . TYR A 1 197 ? 13.264 4.539 -18.241 1.00 88.56 197 TYR A C 1
ATOM 1461 O O . TYR A 1 197 ? 14.123 4.125 -17.466 1.00 88.56 197 TYR A O 1
ATOM 1469 N N . MET A 1 198 ? 12.133 3.862 -18.470 1.00 87.56 198 MET A N 1
ATOM 1470 C CA . MET A 1 198 ? 11.827 2.584 -17.827 1.00 87.56 198 MET A CA 1
ATOM 1471 C C . MET A 1 198 ? 12.892 1.531 -18.136 1.00 87.56 198 MET A C 1
ATOM 1473 O O . MET A 1 198 ? 13.399 0.918 -17.199 1.00 87.56 198 MET A O 1
ATOM 1477 N N . LEU A 1 199 ? 13.257 1.361 -19.413 1.00 89.06 199 LEU A N 1
ATOM 1478 C CA . LEU A 1 199 ? 14.274 0.413 -19.873 1.00 89.06 199 LEU A CA 1
ATOM 1479 C C . LEU A 1 199 ? 15.579 0.598 -19.098 1.00 89.06 199 LEU A C 1
ATOM 1481 O O . LEU A 1 199 ? 16.063 -0.342 -18.476 1.00 89.06 199 LEU A O 1
ATOM 1485 N N . LYS A 1 200 ? 16.085 1.836 -19.042 1.00 88.94 200 LYS A N 1
ATOM 1486 C CA . LYS A 1 200 ? 17.317 2.163 -18.313 1.00 88.94 200 LYS A CA 1
ATOM 1487 C C . LYS A 1 200 ? 17.241 1.771 -16.838 1.00 88.94 200 LYS A C 1
ATOM 1489 O O . LYS A 1 200 ? 18.216 1.248 -16.316 1.00 88.94 200 LYS A O 1
ATOM 1494 N N . ILE A 1 201 ? 16.098 1.978 -16.178 1.00 87.56 201 ILE A N 1
ATOM 1495 C CA . ILE A 1 201 ? 15.924 1.592 -14.767 1.00 87.56 201 ILE A CA 1
ATOM 1496 C C . ILE A 1 201 ? 15.923 0.076 -14.586 1.00 87.56 201 ILE A C 1
ATOM 1498 O O . ILE A 1 201 ? 16.507 -0.423 -13.623 1.00 87.56 201 ILE A O 1
ATOM 1502 N N . PHE A 1 202 ? 15.262 -0.660 -15.480 1.00 87.25 202 PHE A N 1
ATOM 1503 C CA . PHE A 1 202 ? 15.252 -2.120 -15.417 1.00 87.25 202 PHE A CA 1
ATOM 1504 C C . PHE A 1 202 ? 16.660 -2.703 -15.572 1.00 87.25 202 PHE A C 1
ATOM 1506 O O . PHE A 1 202 ? 17.013 -3.591 -14.801 1.00 87.25 202 PHE A O 1
ATOM 1513 N N . GLU A 1 203 ? 17.467 -2.172 -16.495 1.00 86.88 203 GLU A N 1
ATOM 1514 C CA . GLU A 1 203 ? 18.822 -2.672 -16.780 1.00 86.88 203 GLU A CA 1
ATOM 1515 C C . GLU A 1 203 ? 19.751 -2.648 -15.558 1.00 86.88 203 GLU A C 1
ATOM 1517 O O . GLU A 1 203 ? 20.493 -3.600 -15.331 1.00 86.88 203 GLU A O 1
ATOM 1522 N N . TYR A 1 204 ? 19.691 -1.606 -14.720 1.00 87.06 204 TYR A N 1
ATOM 1523 C CA . TYR A 1 204 ? 20.511 -1.552 -13.502 1.00 87.06 204 TYR A CA 1
ATOM 1524 C C . TYR A 1 204 ? 19.824 -2.141 -12.257 1.00 87.06 204 TYR A C 1
ATOM 1526 O O . TYR A 1 204 ? 20.393 -2.097 -11.169 1.00 87.06 204 TYR A O 1
ATOM 1534 N N . GLY A 1 205 ? 18.614 -2.700 -12.387 1.00 86.12 205 GLY A N 1
ATOM 1535 C CA . GLY A 1 205 ? 17.890 -3.348 -11.287 1.00 86.12 205 GLY A CA 1
ATOM 1536 C C . GLY A 1 205 ? 17.047 -2.414 -10.410 1.00 86.12 205 GLY A C 1
ATOM 1537 O O . GLY A 1 205 ? 16.457 -2.870 -9.431 1.00 86.12 205 GLY A O 1
ATOM 1538 N N . GLY A 1 206 ? 16.890 -1.140 -10.785 1.00 86.12 206 GLY A N 1
ATOM 1539 C CA . GLY A 1 206 ? 16.161 -0.117 -10.017 1.00 86.12 206 GLY A CA 1
ATOM 1540 C C . GLY A 1 206 ? 14.655 -0.341 -9.856 1.00 86.12 206 GLY A C 1
ATOM 1541 O O . GLY A 1 206 ? 13.955 0.504 -9.303 1.00 86.12 206 GLY A O 1
ATOM 1542 N N . ARG A 1 207 ? 14.129 -1.457 -10.372 1.00 84.94 207 ARG A N 1
ATOM 1543 C CA . ARG A 1 207 ? 12.738 -1.893 -10.182 1.00 84.94 207 ARG A CA 1
ATOM 1544 C C . ARG A 1 207 ? 12.569 -3.030 -9.175 1.00 84.94 207 ARG A C 1
ATOM 1546 O O . ARG A 1 207 ? 11.443 -3.461 -8.947 1.00 84.94 207 ARG A O 1
ATOM 1553 N N . SER A 1 208 ? 13.662 -3.480 -8.568 1.00 87.81 208 SER A N 1
ATOM 1554 C CA . SER A 1 208 ? 13.659 -4.423 -7.452 1.00 87.81 208 SER A CA 1
ATOM 1555 C C . SER A 1 208 ? 12.845 -3.895 -6.266 1.00 87.81 208 SER A C 1
ATOM 1557 O O . SER A 1 208 ? 12.928 -2.715 -5.919 1.00 87.81 208 SER A O 1
ATOM 1559 N N . THR A 1 209 ? 12.106 -4.780 -5.586 1.00 88.69 209 THR A N 1
ATOM 1560 C CA . THR A 1 209 ? 11.450 -4.422 -4.315 1.00 88.69 209 THR A CA 1
ATOM 1561 C C . THR A 1 209 ? 12.425 -4.256 -3.147 1.00 88.69 209 THR A C 1
ATOM 1563 O O . THR A 1 209 ? 12.026 -3.760 -2.100 1.00 88.69 209 THR A O 1
ATOM 1566 N N . GLY A 1 210 ? 13.688 -4.649 -3.316 1.00 89.38 210 GLY A N 1
ATOM 1567 C CA . GLY A 1 210 ? 14.779 -4.466 -2.359 1.00 89.38 210 GLY A CA 1
ATOM 1568 C C . GLY A 1 210 ? 15.800 -3.410 -2.783 1.00 89.38 210 GLY A C 1
ATOM 1569 O O . GLY A 1 210 ? 16.873 -3.341 -2.189 1.00 89.38 210 GLY A O 1
ATOM 1570 N N . TRP A 1 211 ? 15.500 -2.598 -3.803 1.00 90.44 211 TRP A N 1
ATOM 1571 C CA . TRP A 1 211 ? 16.417 -1.571 -4.298 1.00 90.44 211 TRP A CA 1
ATOM 1572 C C . TRP A 1 211 ? 16.773 -0.531 -3.224 1.00 90.44 211 TRP A C 1
ATOM 1574 O O . TRP A 1 211 ? 15.891 0.012 -2.558 1.00 90.44 211 TRP A O 1
ATOM 1584 N N . ASP A 1 212 ? 18.066 -0.242 -3.094 1.00 89.50 212 ASP A N 1
ATOM 1585 C CA . ASP A 1 212 ? 18.632 0.829 -2.275 1.00 89.50 212 ASP A CA 1
ATOM 1586 C C . ASP A 1 212 ? 19.002 2.002 -3.190 1.00 89.50 212 ASP A C 1
ATOM 1588 O O . ASP A 1 212 ? 19.911 1.923 -4.027 1.00 89.50 212 ASP A O 1
ATOM 1592 N N . GLU A 1 213 ? 18.259 3.096 -3.040 1.00 87.50 213 GLU A N 1
ATOM 1593 C CA . GLU A 1 213 ? 18.374 4.254 -3.916 1.00 87.50 213 GLU A CA 1
ATOM 1594 C C . GLU A 1 213 ? 19.637 5.082 -3.658 1.00 87.50 213 GLU A C 1
ATOM 1596 O O . GLU A 1 213 ? 20.150 5.706 -4.593 1.00 87.50 213 GLU A O 1
ATOM 1601 N N . VAL A 1 214 ? 20.163 5.076 -2.432 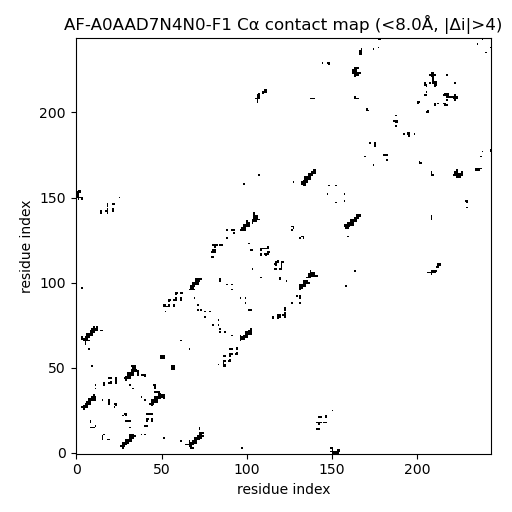1.00 88.19 214 VAL A N 1
ATOM 1602 C CA . VAL A 1 214 ? 21.381 5.810 -2.066 1.00 88.19 214 VAL A CA 1
ATOM 1603 C C . VAL A 1 214 ? 22.607 5.111 -2.633 1.00 88.19 214 VAL A C 1
ATOM 1605 O O . VAL A 1 214 ? 23.457 5.746 -3.258 1.00 88.19 214 VAL A O 1
ATOM 1608 N N . ASN A 1 215 ? 22.685 3.794 -2.456 1.00 89.88 215 ASN A N 1
ATOM 1609 C CA . ASN A 1 215 ? 23.835 2.996 -2.867 1.00 89.88 215 ASN A CA 1
ATOM 1610 C C . ASN A 1 215 ? 23.730 2.463 -4.302 1.00 89.88 215 ASN A C 1
ATOM 1612 O O . ASN A 1 215 ? 24.692 1.863 -4.787 1.00 89.88 215 ASN A O 1
ATOM 1616 N N . LYS A 1 216 ? 22.586 2.667 -4.971 1.00 89.31 216 LYS A N 1
ATOM 1617 C CA . LYS A 1 216 ? 22.313 2.226 -6.349 1.00 89.31 216 LYS A CA 1
ATOM 1618 C C . LYS A 1 216 ? 22.575 0.732 -6.553 1.00 89.31 216 LYS A C 1
ATOM 1620 O O . LYS A 1 216 ? 23.231 0.332 -7.514 1.00 89.31 216 LYS A O 1
ATOM 1625 N N . LYS A 1 217 ? 22.091 -0.088 -5.620 1.00 90.31 217 LYS A N 1
ATOM 1626 C CA . LYS A 1 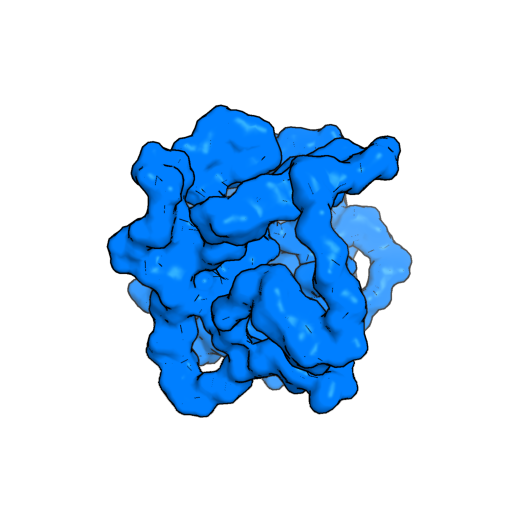217 ? 22.254 -1.549 -5.631 1.00 90.31 217 LYS A CA 1
ATOM 1627 C C . LYS A 1 217 ? 21.131 -2.235 -4.856 1.00 90.31 217 LYS A C 1
ATOM 1629 O O . LYS A 1 217 ? 20.283 -1.576 -4.267 1.00 90.31 217 LYS A O 1
ATOM 1634 N N . GLU A 1 218 ? 21.138 -3.563 -4.821 1.00 88.00 218 GLU A N 1
ATOM 1635 C CA . GLU A 1 218 ? 20.258 -4.313 -3.922 1.00 88.00 218 GLU A CA 1
ATOM 1636 C C . GLU A 1 218 ? 20.637 -4.031 -2.456 1.00 88.00 218 GLU A C 1
ATOM 1638 O O . GLU A 1 218 ? 21.805 -4.147 -2.066 1.00 88.00 218 GLU A O 1
ATOM 1643 N N . GLY A 1 219 ? 19.650 -3.622 -1.661 1.00 84.62 219 GLY A N 1
ATOM 1644 C CA . GLY A 1 219 ? 19.810 -3.300 -0.249 1.00 84.62 219 GLY A CA 1
ATOM 1645 C C . GLY A 1 219 ? 19.914 -4.534 0.649 1.00 84.62 219 GLY A C 1
ATOM 1646 O O . GLY A 1 219 ? 19.681 -5.669 0.236 1.00 84.62 219 GLY A O 1
ATOM 1647 N N . SER A 1 220 ? 20.253 -4.304 1.918 1.00 79.12 220 SER A N 1
ATOM 1648 C CA . SER A 1 220 ? 20.333 -5.356 2.944 1.00 79.12 220 SER A CA 1
ATOM 1649 C C . SER A 1 220 ? 18.960 -5.869 3.386 1.00 79.12 220 SER A C 1
ATOM 1651 O O . SER A 1 220 ? 18.811 -7.049 3.700 1.00 79.12 220 SER A O 1
ATOM 1653 N N . GLU A 1 221 ? 17.943 -5.004 3.376 1.00 74.12 221 GLU A N 1
ATOM 1654 C CA . GLU A 1 221 ? 16.545 -5.426 3.394 1.00 74.12 221 GLU A CA 1
ATOM 1655 C C . GLU A 1 221 ? 16.223 -6.053 2.031 1.00 74.12 221 GLU A C 1
ATOM 1657 O O . GLU A 1 221 ? 15.741 -5.385 1.116 1.00 74.12 221 GLU A O 1
ATOM 1662 N N . GLY A 1 222 ? 16.563 -7.334 1.884 1.00 75.44 222 GLY A N 1
ATOM 1663 C CA . GLY A 1 222 ? 16.428 -8.048 0.619 1.00 75.44 222 GLY A CA 1
ATOM 1664 C C . GLY A 1 222 ? 15.018 -7.941 0.037 1.00 75.44 222 GLY A C 1
ATOM 1665 O O . GLY A 1 222 ? 14.020 -7.872 0.767 1.00 75.44 222 GLY A O 1
ATOM 1666 N N . ALA A 1 223 ? 14.935 -7.936 -1.291 1.00 81.75 223 ALA A N 1
ATOM 1667 C CA . ALA A 1 223 ? 13.667 -8.103 -1.979 1.00 81.75 223 ALA A CA 1
ATOM 1668 C C . ALA A 1 223 ? 12.896 -9.322 -1.460 1.00 81.75 223 ALA A C 1
ATOM 1670 O O . ALA A 1 223 ? 13.481 -10.312 -1.017 1.00 81.75 223 ALA A O 1
ATOM 1671 N N . ALA A 1 224 ? 11.566 -9.236 -1.514 1.00 85.94 224 ALA A N 1
ATOM 1672 C CA . ALA A 1 224 ? 10.679 -10.281 -1.005 1.00 85.94 224 ALA A CA 1
ATOM 1673 C C . ALA A 1 224 ? 10.790 -10.565 0.512 1.00 85.94 224 ALA A C 1
ATOM 1675 O O . ALA A 1 224 ? 10.283 -11.584 0.978 1.00 85.94 224 ALA A O 1
ATOM 1676 N N . SER A 1 225 ? 11.394 -9.683 1.321 1.00 87.25 225 SER A N 1
ATOM 1677 C CA . SER A 1 225 ? 11.471 -9.870 2.783 1.00 87.25 225 SER A CA 1
ATOM 1678 C C . SER A 1 225 ? 10.104 -10.083 3.452 1.00 87.25 225 SER A C 1
ATOM 1680 O O . SER A 1 225 ? 9.998 -10.789 4.455 1.00 87.25 225 SER A O 1
ATOM 1682 N N . GLY A 1 226 ? 9.037 -9.526 2.874 1.00 88.75 226 GLY A N 1
ATOM 1683 C CA . GLY A 1 22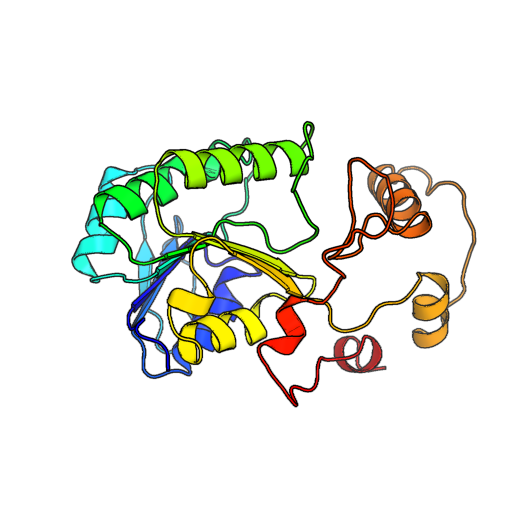6 ? 7.656 -9.726 3.302 1.00 88.75 226 GLY A CA 1
ATOM 1684 C C . GLY A 1 226 ? 7.088 -11.108 2.969 1.00 88.75 226 GLY A C 1
ATOM 1685 O O . GLY A 1 226 ? 6.142 -11.533 3.628 1.00 88.75 226 GLY A O 1
ATOM 1686 N N . ASN A 1 227 ? 7.660 -11.848 2.013 1.00 90.06 227 ASN A N 1
ATOM 1687 C CA . ASN A 1 227 ? 7.155 -13.165 1.617 1.00 90.06 227 ASN A CA 1
ATOM 1688 C C . ASN A 1 227 ? 7.242 -14.188 2.757 1.00 90.06 227 ASN A C 1
ATOM 1690 O O . ASN A 1 227 ? 6.390 -15.069 2.860 1.00 90.06 227 ASN A O 1
ATOM 1694 N N . ALA A 1 228 ? 8.237 -14.052 3.639 1.00 90.06 228 ALA A N 1
ATOM 1695 C CA . ALA A 1 228 ? 8.426 -14.929 4.795 1.00 90.06 228 ALA A CA 1
ATOM 1696 C C . ALA A 1 228 ? 7.246 -14.897 5.785 1.00 90.06 228 ALA A C 1
ATOM 1698 O O . ALA A 1 228 ? 7.088 -15.817 6.585 1.00 90.06 228 ALA A O 1
ATOM 1699 N N . LEU A 1 229 ? 6.396 -13.867 5.712 1.00 90.38 229 LEU A N 1
ATOM 1700 C CA . LEU A 1 229 ? 5.192 -13.738 6.531 1.00 90.38 229 LEU A CA 1
ATOM 1701 C C . LEU A 1 229 ? 4.042 -14.654 6.087 1.00 90.38 229 LEU A C 1
ATOM 1703 O O . LEU A 1 229 ? 3.053 -14.762 6.806 1.00 90.38 229 LEU A O 1
ATOM 1707 N N . TRP A 1 230 ? 4.160 -15.325 4.935 1.00 91.31 230 TRP A N 1
ATOM 1708 C CA . TRP A 1 230 ? 3.190 -16.316 4.470 1.00 91.31 230 TRP A CA 1
ATOM 1709 C C . TRP A 1 230 ? 3.898 -17.625 4.076 1.00 91.31 230 TRP A C 1
ATOM 1711 O O . TRP A 1 230 ? 4.059 -17.930 2.889 1.00 91.31 230 TRP A O 1
ATOM 1721 N N . PRO A 1 231 ? 4.351 -18.419 5.065 1.00 89.56 231 PRO A N 1
ATOM 1722 C CA . PRO A 1 231 ? 5.095 -19.643 4.799 1.00 89.56 231 PRO A CA 1
ATOM 1723 C C . PRO A 1 231 ? 4.253 -20.638 3.994 1.00 89.56 231 PRO A C 1
ATOM 1725 O O . PRO A 1 231 ? 3.076 -20.859 4.280 1.00 89.56 231 PRO A O 1
ATOM 1728 N N . GLY A 1 232 ? 4.872 -21.238 2.975 1.00 89.50 232 GLY A N 1
ATOM 1729 C CA . GLY A 1 232 ? 4.218 -22.190 2.074 1.00 89.50 232 GLY A CA 1
ATOM 1730 C C . GLY A 1 232 ? 3.283 -21.559 1.038 1.00 89.50 232 GLY A C 1
ATOM 1731 O O . GLY A 1 232 ? 2.644 -22.296 0.291 1.00 89.50 232 GLY A O 1
ATOM 1732 N N . HIS A 1 233 ? 3.186 -20.226 0.965 1.00 91.12 233 HIS A N 1
ATOM 1733 C CA . HIS A 1 233 ? 2.434 -19.580 -0.104 1.00 91.12 233 HIS A CA 1
ATOM 1734 C C . HIS A 1 233 ? 3.121 -19.767 -1.455 1.00 91.12 233 HIS A C 1
ATOM 1736 O O . HIS A 1 233 ? 4.316 -19.503 -1.602 1.00 91.12 233 HIS A O 1
ATOM 1742 N N . HIS A 1 234 ? 2.336 -20.179 -2.448 1.00 91.00 234 HIS A N 1
ATOM 1743 C CA . HIS A 1 234 ? 2.767 -20.210 -3.837 1.00 91.00 234 HIS A CA 1
ATOM 1744 C C . HIS A 1 234 ? 2.603 -18.823 -4.455 1.00 91.00 234 HIS A C 1
ATOM 1746 O O . HIS A 1 234 ? 1.494 -18.403 -4.793 1.00 91.00 234 HIS A O 1
ATOM 1752 N N . TRP A 1 235 ? 3.715 -18.107 -4.577 1.00 87.81 235 TRP A N 1
ATOM 1753 C CA . TRP A 1 235 ? 3.759 -16.838 -5.286 1.00 87.81 235 TRP A CA 1
ATOM 1754 C C . TRP A 1 235 ? 3.697 -17.100 -6.783 1.00 87.81 235 TRP A C 1
ATOM 1756 O O . TRP A 1 235 ? 4.523 -17.842 -7.310 1.00 87.81 235 TRP A O 1
ATOM 1766 N N . LYS A 1 236 ? 2.728 -16.479 -7.464 1.00 87.44 236 LYS A N 1
ATOM 1767 C CA . LYS A 1 236 ? 2.589 -16.632 -8.913 1.00 87.44 236 LYS A CA 1
ATOM 1768 C C . LYS A 1 236 ? 3.883 -16.244 -9.620 1.00 87.44 236 LYS A C 1
ATOM 1770 O O . LYS A 1 236 ? 4.398 -15.140 -9.431 1.00 87.44 236 LYS A O 1
ATOM 1775 N N . THR A 1 237 ? 4.340 -17.140 -10.476 1.00 90.25 237 THR A N 1
ATOM 1776 C CA . THR A 1 237 ? 5.396 -16.892 -11.453 1.00 90.25 237 THR A CA 1
ATOM 1777 C C . THR A 1 237 ? 4.891 -15.980 -12.574 1.00 90.25 237 THR A C 1
ATOM 1779 O O . THR A 1 237 ? 3.687 -15.791 -12.772 1.00 90.25 237 THR A O 1
ATOM 1782 N N . ILE A 1 238 ? 5.817 -15.415 -13.341 1.00 89.38 238 ILE A N 1
ATOM 1783 C CA . ILE A 1 238 ? 5.555 -14.631 -14.550 1.00 89.38 238 ILE A CA 1
ATOM 1784 C C . ILE A 1 238 ? 4.773 -15.469 -15.565 1.00 89.38 238 ILE A C 1
ATOM 1786 O O . ILE A 1 238 ? 3.846 -14.957 -16.183 1.00 89.38 238 ILE A O 1
ATOM 1790 N N . GLU A 1 239 ? 5.101 -16.753 -15.714 1.00 91.88 239 GLU A N 1
ATOM 1791 C CA . GLU A 1 239 ? 4.407 -17.659 -16.639 1.00 91.88 239 GLU A CA 1
ATOM 1792 C C . GLU A 1 239 ? 2.956 -17.893 -16.211 1.00 91.88 239 GLU A C 1
ATOM 1794 O O . GLU A 1 239 ? 2.046 -17.738 -17.021 1.00 91.88 239 GLU A O 1
ATOM 1799 N N . GLU A 1 240 ? 2.710 -18.140 -14.923 1.00 91.69 240 GLU A N 1
ATOM 1800 C CA . GLU A 1 240 ? 1.347 -18.276 -14.395 1.00 91.69 240 GLU A CA 1
ATOM 1801 C C . GLU A 1 240 ? 0.547 -16.973 -14.480 1.00 91.69 240 GLU A C 1
ATOM 1803 O O . GLU A 1 240 ? -0.658 -16.997 -14.719 1.00 91.69 240 GLU A O 1
ATOM 1808 N N . ALA A 1 241 ? 1.191 -15.821 -14.273 1.00 86.81 241 ALA A N 1
ATOM 1809 C CA . ALA A 1 241 ? 0.533 -14.521 -14.369 1.00 86.81 241 ALA A CA 1
ATOM 1810 C C . ALA A 1 241 ? 0.163 -14.156 -15.816 1.00 86.81 241 ALA A C 1
ATOM 1812 O O . ALA A 1 241 ? -0.840 -13.476 -16.041 1.00 86.81 241 ALA A O 1
ATOM 1813 N N . LEU A 1 242 ? 0.971 -14.596 -16.783 1.00 87.44 242 LEU A N 1
ATOM 1814 C CA . LEU A 1 242 ? 0.796 -14.318 -18.208 1.00 87.44 242 LEU A CA 1
ATOM 1815 C C . LEU A 1 242 ? 0.087 -15.451 -18.969 1.00 87.44 242 LEU A C 1
ATOM 1817 O O . LEU A 1 242 ? -0.201 -15.279 -20.152 1.00 87.44 242 LEU A O 1
ATOM 1821 N N . ASN A 1 243 ? -0.249 -16.556 -18.294 1.00 89.00 243 ASN A N 1
ATOM 1822 C CA . ASN A 1 243 ? -0.823 -17.773 -18.878 1.00 89.00 243 ASN A CA 1
ATOM 1823 C C . ASN A 1 243 ? 0.012 -18.317 -20.058 1.00 89.00 243 ASN A C 1
ATOM 1825 O O . ASN A 1 243 ? -0.533 -18.563 -21.138 1.00 89.00 243 ASN A O 1
ATOM 1829 N N . LEU A 1 244 ? 1.329 -18.438 -19.860 1.00 87.81 244 LEU A N 1
ATOM 1830 C CA . LEU A 1 244 ? 2.288 -18.935 -20.862 1.00 87.81 244 LEU A CA 1
ATOM 1831 C C . LEU A 1 244 ? 2.445 -20.460 -20.853 1.00 87.81 244 LEU A C 1
ATOM 1833 O O . LEU A 1 244 ? 2.191 -21.079 -19.796 1.00 87.81 244 LEU A O 1
#